Protein AF-A0A0L0MYX3-F1 (afdb_monomer)

Radius of gyration: 29.04 Å; Cα contacts (8 Å, |Δi|>4): 317; chains: 1; bounding box: 69×51×73 Å

Organism: Tolypocladium ophioglossoides (strain CBS 100239) (NCBI:txid1163406)

Foldseek 3Di:
DDDDDDDDPDPADDLADDWAADPDQDPLLVVLQVDAAPSLVVSLVVSCVSCPVVCDDQLVVLSDPPPGHRGGGSNSSSVSNVVSRVPDTPRDDDPLVVVCHPDDFPRNCVSVVPQFKFAQPAADPLLVVLQVDAALVSLVSLVVSCQLQAPVCDDQNVVLSPSVPTHNGHHSNVSRVSNCVSRVPPMDRDQPPLLVVLQVDAPVVLVVSLSVSSNSCRSLCDDQLVCLSPPDPGGSNSSSSSSSCVGGVPPPPPPPPPPPPDD

Mean predicted aligned error: 15.87 Å

Structure (mmCIF, N/CA/C/O backbone):
data_AF-A0A0L0MYX3-F1
#
_entry.id   AF-A0A0L0MYX3-F1
#
loop_
_atom_site.group_PDB
_atom_site.id
_atom_site.type_symbol
_atom_site.label_atom_id
_atom_site.label_alt_id
_atom_site.label_comp_id
_atom_site.label_asym_id
_atom_site.label_entity_id
_atom_site.label_seq_id
_atom_site.pdbx_PDB_ins_code
_atom_site.Cartn_x
_atom_site.Cartn_y
_atom_site.Cartn_z
_atom_site.occupancy
_atom_site.B_iso_or_equiv
_atom_site.auth_seq_id
_atom_site.auth_comp_id
_atom_site.auth_asym_id
_atom_site.auth_atom_id
_atom_site.pdbx_PDB_model_num
ATOM 1 N N . MET A 1 1 ? -16.650 22.176 21.224 1.00 38.22 1 MET A N 1
ATOM 2 C CA . MET A 1 1 ? -15.719 22.064 20.082 1.00 38.22 1 MET A CA 1
ATOM 3 C C . MET A 1 1 ? -15.198 23.455 19.781 1.00 38.22 1 MET A C 1
ATOM 5 O O . MET A 1 1 ? -15.989 24.290 19.376 1.00 38.22 1 MET A O 1
ATOM 9 N N . HIS A 1 2 ? -13.925 23.734 20.046 1.00 29.69 2 HIS A N 1
ATOM 10 C CA . HIS A 1 2 ? -13.300 24.988 19.625 1.00 29.69 2 HIS A CA 1
ATOM 11 C C . HIS A 1 2 ? -12.177 24.631 18.656 1.00 29.69 2 HIS A C 1
ATOM 13 O O . HIS A 1 2 ? -11.164 24.073 19.061 1.00 29.69 2 HIS A O 1
ATOM 19 N N . CYS A 1 3 ? -12.392 24.901 17.369 1.00 33.34 3 CYS A N 1
ATOM 20 C CA . CYS A 1 3 ? -11.309 24.962 16.396 1.00 33.34 3 CYS A CA 1
ATOM 21 C C . CYS A 1 3 ? -10.843 26.417 16.363 1.00 33.34 3 CYS A C 1
ATOM 23 O O . CYS A 1 3 ? -11.522 27.269 15.795 1.00 33.34 3 CYS A O 1
ATOM 25 N N . GLY A 1 4 ? -9.731 26.709 17.037 1.00 33.97 4 GLY A N 1
ATOM 26 C CA . GLY A 1 4 ? -9.038 27.982 16.881 1.00 33.97 4 GLY A CA 1
ATOM 27 C C . GLY A 1 4 ? -8.324 27.993 15.534 1.00 33.97 4 GLY A C 1
ATOM 28 O O . GLY A 1 4 ? -7.482 27.139 15.268 1.00 33.97 4 GLY A O 1
ATOM 29 N N . SER A 1 5 ? -8.694 28.931 14.668 1.00 46.53 5 SER A N 1
ATOM 30 C CA . SER A 1 5 ? -8.020 29.161 13.393 1.00 46.53 5 SER A CA 1
ATOM 31 C C . SER A 1 5 ? -6.625 29.737 13.623 1.00 46.53 5 SER A C 1
ATOM 33 O O . SER A 1 5 ? -6.528 30.931 13.876 1.00 46.53 5 SER A O 1
ATOM 35 N N . THR A 1 6 ? -5.583 28.914 13.467 1.00 41.88 6 THR A N 1
ATOM 36 C CA . THR A 1 6 ? -4.266 29.299 12.911 1.00 41.88 6 THR A CA 1
ATOM 37 C C . THR A 1 6 ? -3.395 28.052 12.656 1.00 41.88 6 THR A C 1
ATOM 39 O O . THR A 1 6 ? -2.816 27.460 13.557 1.00 41.88 6 THR A O 1
ATOM 42 N N . THR A 1 7 ? -3.335 27.640 11.383 1.00 47.31 7 THR A N 1
ATOM 43 C CA . THR A 1 7 ? -2.237 26.909 10.699 1.00 47.31 7 THR A CA 1
ATOM 44 C C . THR A 1 7 ? -1.652 25.597 11.257 1.00 47.31 7 THR A C 1
ATOM 46 O O . THR A 1 7 ? -0.680 25.112 10.683 1.00 47.31 7 THR A O 1
ATOM 49 N N . SER A 1 8 ? -2.245 24.936 12.253 1.00 40.22 8 SER A N 1
ATOM 50 C CA . SER A 1 8 ? -1.839 23.574 12.648 1.00 40.22 8 SER A CA 1
ATOM 51 C C . SER A 1 8 ? -3.048 22.635 12.705 1.00 40.22 8 SER A C 1
ATOM 53 O O . SER A 1 8 ? -3.914 22.772 13.563 1.00 40.22 8 SER A O 1
ATOM 55 N N . ASN A 1 9 ? -3.137 21.685 11.766 1.00 45.53 9 ASN A N 1
ATOM 56 C CA . ASN A 1 9 ? -4.258 20.736 11.637 1.00 45.53 9 ASN A CA 1
ATOM 57 C C . ASN A 1 9 ? -4.215 19.580 12.662 1.00 45.53 9 ASN A C 1
ATOM 59 O O . ASN A 1 9 ? -4.797 18.519 12.434 1.00 45.53 9 ASN A O 1
ATOM 63 N N . THR A 1 10 ? -3.529 19.743 13.791 1.00 43.59 10 THR A N 1
ATOM 64 C CA . THR A 1 10 ? -3.479 18.737 14.855 1.00 43.59 10 THR A CA 1
ATOM 65 C C . THR A 1 10 ? -4.621 18.955 15.841 1.00 43.59 10 THR A C 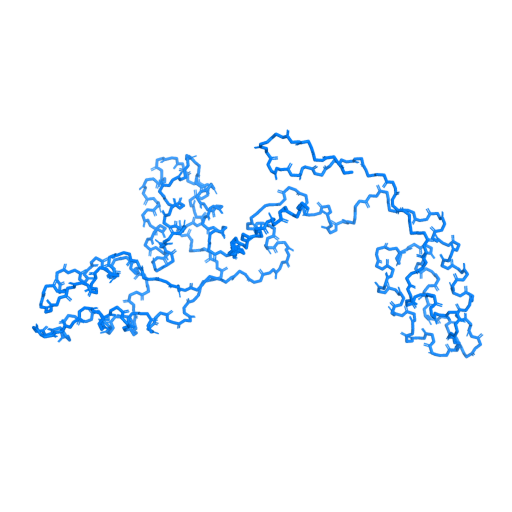1
ATOM 67 O O . THR A 1 10 ? -4.562 19.794 16.737 1.00 43.59 10 THR A O 1
ATOM 70 N N . CYS A 1 11 ? -5.681 18.158 15.698 1.00 44.25 11 CYS A N 1
ATOM 71 C CA . CYS A 1 11 ? -6.689 18.007 16.741 1.00 44.25 11 CYS A CA 1
ATOM 72 C C . CYS A 1 11 ? -6.074 17.214 17.901 1.00 44.25 11 CYS A C 1
ATOM 74 O O . CYS A 1 11 ? -6.025 15.986 17.862 1.00 44.25 11 CYS A O 1
ATOM 76 N N . VAL A 1 12 ? -5.583 17.909 18.925 1.00 46.19 12 VAL A N 1
ATOM 77 C CA . VAL A 1 12 ? -5.153 17.258 20.167 1.00 46.19 12 VAL A CA 1
ATOM 78 C C . VAL A 1 12 ? -6.404 16.974 21.008 1.00 46.19 12 VAL A C 1
ATOM 80 O O . VAL A 1 12 ? -7.144 17.914 21.318 1.00 46.19 12 VAL A O 1
ATOM 83 N N . PRO A 1 13 ? -6.687 15.710 21.373 1.00 43.41 13 PRO A N 1
ATOM 84 C CA . PRO A 1 13 ? -7.777 15.398 22.286 1.00 43.41 13 PRO A CA 1
ATOM 85 C C . PRO A 1 13 ? -7.474 16.042 23.642 1.00 43.41 13 PRO A C 1
ATOM 87 O O . PRO A 1 13 ? -6.510 15.691 24.317 1.00 43.41 13 PRO A O 1
ATOM 90 N N . THR A 1 14 ? -8.278 17.030 24.024 1.00 46.81 14 THR A N 1
ATOM 91 C CA . THR A 1 14 ? -8.211 17.646 25.350 1.00 46.81 14 THR A CA 1
ATOM 92 C C . THR A 1 14 ? -8.831 16.688 26.365 1.00 46.81 14 THR A C 1
ATOM 94 O O . THR A 1 14 ? -9.899 16.126 26.133 1.00 46.81 14 THR A O 1
ATOM 97 N N . THR A 1 15 ? -8.168 16.503 27.505 1.00 49.34 15 THR A N 1
ATOM 98 C CA . THR A 1 15 ? -8.551 15.582 28.593 1.00 49.34 15 THR A CA 1
ATOM 99 C C . THR A 1 15 ? -9.785 16.018 29.393 1.00 49.34 15 THR A C 1
ATOM 101 O O . THR A 1 15 ? -10.192 15.319 30.316 1.00 49.34 15 THR A O 1
ATOM 104 N N . SER A 1 16 ? -10.410 17.146 29.045 1.00 49.69 16 SER A N 1
ATOM 105 C CA . SER A 1 16 ? -11.649 17.612 29.667 1.00 49.69 16 SER A CA 1
ATOM 106 C C . SER A 1 16 ? -12.838 17.224 28.794 1.00 49.69 16 SER A C 1
ATOM 108 O O . SER A 1 16 ? -13.202 17.926 27.847 1.00 49.69 16 SER A O 1
ATOM 110 N N . VAL A 1 17 ? -13.419 16.062 29.090 1.00 56.28 17 VAL A N 1
ATOM 111 C CA . VAL A 1 17 ? -14.650 15.597 28.450 1.00 56.28 17 VAL A CA 1
ATOM 112 C C . VAL A 1 17 ? -15.814 16.078 29.312 1.00 56.28 17 VAL A C 1
ATOM 114 O O . VAL A 1 17 ? -15.971 15.643 30.450 1.00 56.28 17 VAL A O 1
ATOM 117 N N . THR A 1 18 ? -16.643 16.987 28.795 1.00 61.16 18 THR A N 1
ATOM 118 C CA . THR A 1 18 ? -17.947 17.255 29.417 1.00 61.16 18 THR A CA 1
ATOM 119 C C . THR A 1 18 ? -18.747 15.950 29.425 1.00 61.16 18 THR A C 1
ATOM 121 O O . THR A 1 18 ? -18.833 15.333 28.358 1.00 61.16 18 THR A O 1
ATOM 124 N N . PRO A 1 19 ? -19.333 15.528 30.561 1.00 68.81 19 PRO A N 1
ATOM 125 C CA . PRO A 1 19 ? -20.070 14.272 30.642 1.00 68.81 19 PRO A CA 1
ATOM 126 C C . PRO A 1 19 ? -21.126 14.175 29.538 1.00 68.81 19 PRO A C 1
ATOM 128 O O . PRO A 1 19 ? -21.990 15.047 29.418 1.00 68.81 19 PRO A O 1
ATOM 131 N N . VAL A 1 20 ? -21.053 13.125 28.718 1.00 72.31 20 VAL A N 1
ATOM 132 C CA . VAL A 1 20 ? -22.060 12.865 27.682 1.00 72.31 20 VAL A CA 1
ATOM 133 C C . VAL A 1 20 ? -23.068 11.883 28.251 1.00 72.31 20 VAL A C 1
ATOM 135 O O . VAL A 1 20 ? -22.760 10.712 28.474 1.00 72.31 20 VAL A O 1
ATOM 138 N N . CYS A 1 21 ? -24.273 12.384 28.498 1.00 78.75 21 CYS A N 1
ATOM 139 C CA . CYS A 1 21 ? -25.370 11.606 29.048 1.00 78.75 21 CYS A CA 1
ATOM 140 C C . CYS A 1 21 ? -26.402 11.328 27.943 1.00 78.75 21 CYS A C 1
ATOM 142 O O . CYS A 1 21 ? -26.782 12.256 27.216 1.00 78.75 21 CYS A O 1
ATOM 144 N N . PRO A 1 22 ? -26.881 10.086 27.799 1.00 73.94 22 PRO A N 1
ATOM 145 C CA . PRO A 1 22 ? -27.942 9.774 26.860 1.00 73.94 22 PRO A CA 1
ATOM 146 C C . PRO A 1 22 ? -29.236 10.423 27.360 1.00 73.94 22 PRO A C 1
ATOM 148 O O . PRO A 1 22 ? -29.660 10.199 28.491 1.00 73.94 22 PRO A O 1
ATOM 151 N N . LYS A 1 23 ? -29.852 11.272 26.528 1.00 72.00 23 LYS A N 1
ATOM 152 C CA . LYS A 1 23 ? -31.119 11.942 26.874 1.00 72.00 23 LYS A CA 1
ATOM 153 C C . LYS A 1 23 ? -32.352 11.095 26.573 1.00 72.00 23 LYS A C 1
ATOM 155 O O . LYS A 1 23 ? -33.412 11.353 27.130 1.00 72.00 23 LYS A O 1
ATOM 160 N N . THR A 1 24 ? -32.215 10.114 25.691 1.00 81.00 24 THR A N 1
ATOM 161 C CA . THR A 1 24 ? -33.292 9.232 25.244 1.00 81.00 24 THR A CA 1
ATOM 162 C C . THR A 1 24 ? -32.736 7.842 24.968 1.00 81.00 24 THR A C 1
ATOM 164 O O . THR A 1 24 ? -31.553 7.685 24.650 1.00 81.00 24 THR A O 1
ATOM 167 N N . LEU A 1 25 ? -33.593 6.825 25.073 1.00 84.88 25 LEU A N 1
ATOM 168 C CA . LEU A 1 25 ? -33.240 5.489 24.610 1.00 84.88 25 LEU A CA 1
ATOM 169 C C . LEU A 1 25 ? -33.169 5.446 23.075 1.00 84.88 25 LEU A C 1
ATOM 171 O O . LEU A 1 25 ? -33.997 6.070 22.406 1.00 84.88 25 LEU A O 1
ATOM 175 N N . PRO A 1 26 ? -32.232 4.669 22.504 1.00 88.25 26 PRO A N 1
ATOM 176 C CA . PRO A 1 26 ? -32.267 4.314 21.090 1.00 88.25 26 PRO A CA 1
ATOM 177 C C . PRO A 1 26 ? -33.578 3.610 20.717 1.00 88.25 26 PRO A C 1
ATOM 179 O O . PRO A 1 26 ? -34.144 2.885 21.535 1.00 88.25 26 PRO A O 1
ATOM 182 N N . ALA A 1 27 ? -34.012 3.742 19.460 1.00 89.75 27 ALA A N 1
ATOM 183 C CA . ALA A 1 27 ? -35.272 3.168 18.973 1.00 89.75 27 ALA A CA 1
ATOM 184 C C . ALA A 1 27 ? -35.395 1.651 19.220 1.00 89.75 27 ALA A C 1
ATOM 186 O O . ALA A 1 27 ? -36.455 1.167 19.599 1.00 89.75 27 ALA A O 1
ATOM 187 N N . ALA A 1 28 ? -34.291 0.907 19.079 1.00 88.44 28 ALA A N 1
ATOM 188 C CA . ALA A 1 28 ? -34.249 -0.531 19.357 1.00 88.44 28 ALA A CA 1
ATOM 189 C C . ALA A 1 28 ? -34.517 -0.870 20.837 1.00 88.44 28 ALA A C 1
ATOM 191 O O . ALA A 1 28 ? -35.006 -1.951 21.157 1.00 88.44 28 ALA A O 1
ATOM 192 N N . CYS A 1 29 ? -34.205 0.054 21.746 1.00 90.06 29 CYS A N 1
ATOM 193 C CA . CYS A 1 29 ? -34.476 -0.106 23.165 1.00 90.06 29 CYS A CA 1
ATOM 194 C C . CYS A 1 29 ? -35.868 0.377 23.552 1.00 90.06 29 CYS A C 1
ATOM 196 O O . CYS A 1 29 ? -36.510 -0.269 24.369 1.00 90.06 29 CYS A O 1
ATOM 198 N N . SER A 1 30 ? -36.376 1.463 22.963 1.00 90.88 30 SER A N 1
ATOM 199 C CA . SER A 1 30 ? -37.765 1.869 23.206 1.00 90.88 30 SER A CA 1
ATOM 200 C C . SER A 1 30 ? -38.765 0.853 22.640 1.00 90.88 30 SER A C 1
ATOM 202 O O . SER A 1 30 ? -39.807 0.629 23.244 1.00 90.88 30 SER A O 1
ATOM 204 N N . SER A 1 31 ? -38.426 0.135 21.561 1.00 90.44 31 SER A N 1
ATOM 205 C CA . SER A 1 31 ? -39.265 -0.949 21.022 1.00 90.44 31 SER A CA 1
ATOM 206 C C . SER A 1 31 ? -39.381 -2.186 21.923 1.00 90.44 31 SER A C 1
ATOM 208 O O . SER A 1 31 ? -40.217 -3.054 21.668 1.00 90.44 31 SER A O 1
ATOM 210 N N . LEU A 1 32 ? -38.569 -2.293 22.983 1.00 90.50 32 LEU A N 1
ATOM 211 C CA . LEU A 1 32 ? -38.758 -3.340 23.992 1.00 90.50 32 LEU A CA 1
ATOM 212 C C . LEU A 1 32 ? -40.075 -3.150 24.742 1.00 90.50 32 LEU A C 1
ATOM 214 O O . LEU A 1 32 ? -40.662 -4.140 25.152 1.00 90.50 32 LEU A O 1
ATOM 218 N N . GLU A 1 33 ? -40.571 -1.920 24.885 1.00 91.56 33 GLU A N 1
ATOM 219 C CA . GLU A 1 33 ? -41.781 -1.620 25.660 1.00 91.56 33 GLU A CA 1
ATOM 220 C C . GLU A 1 33 ? -43.006 -2.416 25.185 1.00 91.56 33 GLU A C 1
ATOM 222 O O . GLU A 1 33 ? -43.828 -2.846 25.991 1.00 91.56 33 GLU A O 1
ATOM 227 N N . THR A 1 34 ? -43.085 -2.691 23.881 1.00 91.19 34 THR A N 1
ATOM 228 C CA . THR A 1 34 ? -44.169 -3.462 23.256 1.00 91.19 34 THR A CA 1
ATOM 229 C C . THR A 1 34 ? -43.842 -4.950 23.083 1.00 91.19 34 THR A C 1
ATOM 231 O O . THR A 1 34 ? -44.684 -5.723 22.621 1.00 91.19 34 THR A O 1
ATOM 234 N N . SER A 1 35 ? -42.639 -5.384 23.466 1.00 90.81 35 SER A N 1
ATOM 235 C CA . SER A 1 35 ? -42.194 -6.778 23.392 1.00 90.81 35 SER A CA 1
ATOM 236 C C . SER A 1 35 ? -42.454 -7.510 24.710 1.00 90.81 35 SER A C 1
ATOM 238 O O . SER A 1 35 ? -42.219 -6.978 25.791 1.00 90.81 35 SER A O 1
ATOM 240 N N . ASN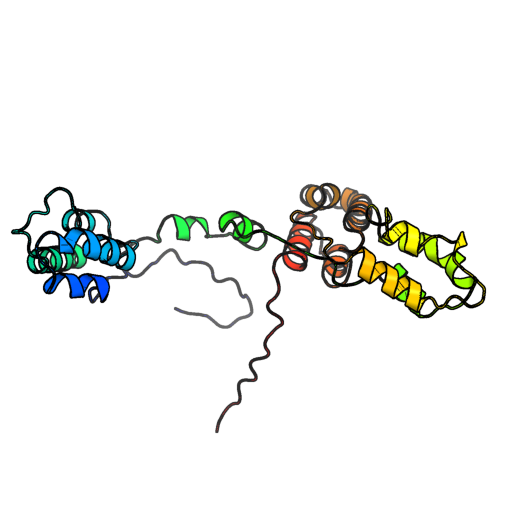 A 1 36 ? -42.907 -8.764 24.639 1.00 90.44 36 ASN A N 1
ATOM 241 C CA . ASN A 1 36 ? -43.182 -9.586 25.818 1.00 90.44 36 ASN A CA 1
ATOM 242 C C . ASN A 1 36 ? -42.730 -11.035 25.606 1.00 90.44 36 ASN A C 1
ATOM 244 O O . ASN A 1 36 ? -42.554 -11.499 24.475 1.00 90.44 36 ASN A O 1
ATOM 248 N N . GLY A 1 37 ? -42.570 -11.753 26.714 1.00 89.12 37 GLY A N 1
ATOM 249 C CA . GLY A 1 37 ? -42.237 -13.167 26.728 1.00 89.12 37 GLY A CA 1
ATOM 250 C C . GLY A 1 37 ? -40.916 -13.466 26.022 1.00 89.12 37 GLY A C 1
ATOM 251 O O . GLY A 1 37 ? -39.945 -12.718 26.118 1.00 89.12 37 GLY A O 1
ATOM 252 N N . LEU A 1 38 ? -40.888 -14.561 25.264 1.00 89.19 38 LEU A N 1
ATOM 253 C CA . LEU A 1 38 ? -39.679 -15.018 24.575 1.00 89.19 38 LEU A CA 1
ATOM 254 C C . LEU A 1 38 ? -39.240 -14.108 23.418 1.00 89.19 38 LEU A C 1
ATOM 256 O O . LEU A 1 38 ? -38.083 -14.182 23.018 1.00 89.19 38 LEU A O 1
ATOM 260 N N . ASN A 1 39 ? -40.102 -13.210 22.919 1.00 88.44 39 ASN A N 1
ATOM 261 C CA . ASN A 1 39 ? -39.707 -12.239 21.890 1.00 88.44 39 ASN A CA 1
ATOM 262 C C . ASN A 1 39 ? -38.571 -11.320 22.383 1.00 88.44 39 ASN A C 1
ATOM 264 O O . ASN A 1 39 ? -37.735 -10.872 21.603 1.00 88.44 39 ASN A O 1
ATOM 268 N N . LEU A 1 40 ? -38.483 -11.116 23.703 1.00 88.25 40 LEU A N 1
ATOM 269 C CA . LEU A 1 40 ? -37.415 -10.349 24.338 1.00 88.25 40 LEU A CA 1
ATOM 270 C C . LEU A 1 40 ? -36.022 -10.950 24.104 1.00 88.25 40 LEU A C 1
ATOM 272 O O . LEU A 1 40 ? -35.056 -10.196 24.052 1.00 88.25 40 LEU A O 1
ATOM 276 N N . LEU A 1 41 ? -35.888 -12.267 23.887 1.00 88.25 41 LEU A N 1
ATOM 277 C CA . LEU A 1 41 ? -34.588 -12.880 23.567 1.00 88.25 41 LEU A CA 1
ATOM 278 C C . LEU A 1 41 ? -34.019 -12.379 22.231 1.00 88.25 41 LEU A C 1
ATOM 280 O O . LEU A 1 41 ? -32.807 -12.429 22.038 1.00 88.25 41 LEU A O 1
ATOM 284 N N . VAL A 1 42 ? -34.871 -11.887 21.327 1.00 87.75 42 VAL A N 1
ATOM 285 C CA . VAL A 1 42 ? -34.470 -11.361 20.015 1.00 87.75 42 VAL A CA 1
ATOM 286 C C . VAL A 1 42 ? -34.287 -9.844 20.063 1.00 87.75 42 VAL A C 1
ATOM 288 O O . VAL A 1 42 ? -33.318 -9.321 19.511 1.00 87.75 42 VAL A O 1
ATOM 291 N N . THR A 1 43 ? -35.173 -9.120 20.752 1.00 87.25 43 THR A N 1
ATOM 292 C CA . THR A 1 43 ? -35.113 -7.651 20.828 1.00 87.25 43 THR A CA 1
ATOM 293 C C . THR A 1 43 ? -34.088 -7.117 21.831 1.00 87.25 43 THR A C 1
ATOM 295 O O . THR A 1 43 ? -33.519 -6.051 21.585 1.00 87.25 43 THR A O 1
ATOM 298 N N . ILE A 1 44 ? -33.779 -7.838 22.918 1.00 90.00 44 ILE A N 1
ATOM 299 C CA . ILE A 1 44 ? -32.753 -7.418 23.892 1.00 90.00 44 ILE A CA 1
ATOM 300 C C . ILE A 1 44 ? -31.371 -7.273 23.229 1.00 90.00 44 ILE A C 1
ATOM 302 O O . ILE A 1 44 ? -30.779 -6.205 23.377 1.00 90.00 44 ILE A O 1
ATOM 306 N N . PRO A 1 45 ? -30.858 -8.246 22.443 1.00 91.19 45 PRO A N 1
ATOM 307 C CA . PRO A 1 45 ? -29.588 -8.088 21.731 1.00 91.19 45 PRO A CA 1
ATOM 308 C C . PRO A 1 45 ? -29.524 -6.847 20.831 1.00 91.19 45 PRO A C 1
ATOM 310 O O . PRO A 1 45 ? -28.498 -6.168 20.800 1.00 91.19 45 PRO A O 1
ATOM 313 N N . LEU A 1 46 ? -30.618 -6.510 20.138 1.00 88.75 46 LEU A N 1
ATOM 314 C CA . LEU A 1 46 ? -30.688 -5.317 19.285 1.00 88.75 46 LEU A CA 1
ATOM 315 C C . LEU A 1 46 ? -30.572 -4.026 20.106 1.00 88.75 46 LEU A C 1
ATOM 317 O O . LEU A 1 46 ? -29.868 -3.097 19.707 1.00 88.75 46 LEU A O 1
ATOM 321 N N . CYS A 1 47 ? -31.211 -3.980 21.276 1.00 90.25 47 CYS A N 1
ATOM 322 C CA . CYS A 1 47 ? -31.058 -2.873 22.213 1.00 90.25 47 CYS A CA 1
ATOM 323 C C . CYS A 1 47 ? -29.637 -2.793 22.795 1.00 90.25 47 CYS A C 1
ATOM 325 O O . CYS A 1 47 ? -29.060 -1.706 22.836 1.00 90.25 47 CYS A O 1
ATOM 327 N N . THR A 1 48 ? -29.035 -3.923 23.179 1.00 90.00 48 THR A N 1
ATOM 328 C CA . THR A 1 48 ? -27.650 -3.983 23.677 1.00 90.00 48 THR A CA 1
ATOM 329 C C . THR A 1 48 ? -26.670 -3.399 22.660 1.00 90.00 48 THR A C 1
ATOM 331 O O . THR A 1 48 ? -25.827 -2.575 23.015 1.00 90.00 48 THR A O 1
ATOM 334 N N . VAL A 1 49 ? -26.817 -3.760 21.381 1.00 87.81 49 VAL A N 1
ATOM 335 C CA . VAL A 1 49 ? -26.004 -3.198 20.291 1.00 87.81 49 VAL A CA 1
ATOM 336 C C . VAL A 1 49 ? -26.244 -1.695 20.137 1.00 87.81 49 VAL A C 1
ATOM 338 O O . VAL A 1 49 ? -25.284 -0.936 20.015 1.00 87.81 49 VAL A O 1
ATOM 341 N N . ALA A 1 50 ? -27.501 -1.244 20.184 1.00 86.56 50 ALA A N 1
ATOM 342 C CA . ALA A 1 50 ? -27.844 0.169 20.031 1.00 86.56 50 ALA A CA 1
ATOM 343 C C . ALA A 1 50 ? -27.362 1.051 21.199 1.00 86.56 50 ALA A C 1
ATOM 345 O O . ALA A 1 50 ? -27.053 2.225 20.995 1.00 86.56 50 ALA A O 1
ATOM 346 N N . LEU A 1 51 ? -27.282 0.500 22.413 1.00 85.31 51 LEU A N 1
ATOM 347 C CA . LEU A 1 51 ? -26.711 1.174 23.584 1.00 85.31 51 LEU A CA 1
ATOM 348 C C . LEU A 1 51 ? -25.183 1.259 23.526 1.00 85.31 51 LEU A C 1
ATOM 350 O O . LEU A 1 51 ? -24.602 2.173 24.116 1.00 85.31 51 LEU A O 1
ATOM 354 N N . GLY A 1 52 ? -24.528 0.326 22.832 1.00 85.00 52 GLY A N 1
ATOM 355 C CA . GLY A 1 52 ? -23.079 0.301 22.670 1.00 85.00 52 GLY A CA 1
ATOM 356 C C . GLY A 1 52 ? -22.356 0.388 24.014 1.00 85.00 52 GLY A C 1
ATOM 357 O O . GLY A 1 52 ? -22.502 -0.470 24.880 1.00 85.00 52 GLY A O 1
ATOM 358 N N . THR A 1 53 ? -21.596 1.462 24.220 1.00 80.38 53 THR A N 1
ATOM 359 C CA . THR A 1 53 ? -20.804 1.680 25.442 1.00 80.38 53 THR A CA 1
ATOM 360 C C . THR A 1 53 ? -21.642 1.933 26.692 1.00 80.38 53 THR A C 1
ATOM 362 O O . THR A 1 53 ? -21.111 1.839 27.794 1.00 80.38 53 THR A O 1
ATOM 365 N N . PHE A 1 54 ? -22.932 2.245 26.548 1.00 82.94 54 PHE A N 1
ATOM 366 C CA . PHE A 1 54 ? -23.840 2.400 27.683 1.00 82.94 54 PHE A CA 1
ATOM 367 C C . PHE A 1 54 ? -24.394 1.065 28.194 1.00 82.94 54 PHE A C 1
ATOM 369 O O . PHE A 1 54 ? -24.943 1.041 29.292 1.00 82.94 54 PHE A O 1
ATOM 376 N N . ALA A 1 55 ? -24.233 -0.043 27.456 1.00 86.06 55 ALA A N 1
ATOM 377 C CA . ALA A 1 55 ? -24.713 -1.379 27.829 1.00 86.06 55 ALA A CA 1
ATOM 378 C C . ALA A 1 55 ? -23.780 -2.105 28.821 1.00 86.06 55 ALA A C 1
ATOM 380 O O . ALA A 1 55 ? -23.460 -3.279 28.652 1.00 86.06 55 ALA A O 1
ATOM 381 N N . VAL A 1 56 ? -23.315 -1.402 29.853 1.00 82.94 56 VAL A N 1
ATOM 382 C CA . VAL A 1 56 ? -22.421 -1.926 30.901 1.00 82.94 56 VAL A CA 1
ATOM 383 C C . VAL A 1 56 ? -22.977 -1.602 32.290 1.00 82.94 56 VAL A C 1
ATOM 385 O O . VAL A 1 56 ? -23.935 -0.839 32.418 1.00 82.94 56 VAL A O 1
ATOM 388 N N . GLY A 1 57 ? -22.400 -2.192 33.341 1.00 84.94 57 GLY A N 1
ATOM 389 C CA . GLY A 1 57 ? -22.790 -1.912 34.727 1.00 84.94 57 GLY A CA 1
ATOM 390 C C . GLY A 1 57 ? -24.274 -2.182 34.989 1.00 84.94 57 GLY A C 1
ATOM 391 O O . GLY A 1 57 ? -24.796 -3.234 34.620 1.00 84.94 57 GLY A O 1
ATOM 392 N N . ASP A 1 58 ? -24.965 -1.225 35.609 1.00 84.44 58 ASP A N 1
ATOM 393 C CA . ASP A 1 58 ? -26.393 -1.355 35.923 1.00 84.44 58 ASP A CA 1
ATOM 394 C C . ASP A 1 58 ? -27.284 -1.411 34.675 1.00 84.44 58 ASP A C 1
ATOM 396 O O . ASP A 1 58 ? -28.301 -2.102 34.686 1.00 84.44 58 ASP A O 1
ATOM 400 N N . THR A 1 59 ? -26.872 -0.799 33.560 1.00 86.56 59 THR A N 1
ATOM 401 C CA . THR A 1 59 ? -27.592 -0.921 32.283 1.00 86.56 59 THR A CA 1
ATOM 402 C C . THR A 1 59 ? -27.517 -2.351 31.740 1.00 86.56 59 THR A C 1
ATOM 404 O O . THR A 1 59 ? -28.503 -2.865 31.218 1.00 86.56 59 THR A O 1
ATOM 407 N N . ALA A 1 60 ? -26.372 -3.029 31.894 1.00 88.31 60 ALA A N 1
ATOM 408 C CA . ALA A 1 60 ? -26.221 -4.426 31.477 1.00 88.31 60 ALA A CA 1
ATOM 409 C C . ALA A 1 60 ? -27.095 -5.373 32.307 1.00 88.31 60 ALA A C 1
ATOM 411 O O . ALA A 1 60 ? -27.644 -6.328 31.762 1.00 88.31 60 ALA A O 1
ATOM 412 N N . LYS A 1 61 ? -27.284 -5.085 33.604 1.00 89.56 61 LYS A N 1
ATOM 413 C CA . LYS A 1 61 ? -28.183 -5.867 34.470 1.00 89.56 61 LYS A CA 1
ATOM 414 C C . LYS A 1 61 ? -29.630 -5.841 33.971 1.00 89.56 61 LYS A C 1
ATOM 416 O O . LYS A 1 61 ? -30.318 -6.852 34.074 1.00 89.56 61 LYS A O 1
ATOM 421 N N . CYS A 1 62 ? -30.069 -4.729 33.375 1.00 89.69 62 CYS A N 1
ATOM 422 C CA . CYS A 1 62 ? -31.394 -4.620 32.759 1.00 89.69 62 CYS A CA 1
ATOM 423 C C . CYS A 1 62 ? -31.564 -5.494 31.503 1.00 89.69 62 CYS A C 1
ATOM 425 O O . CYS A 1 62 ? -32.691 -5.785 31.117 1.00 89.69 62 CYS A O 1
ATOM 427 N N . LEU A 1 63 ? -30.465 -5.901 30.859 1.00 90.94 63 LEU A N 1
ATOM 428 C CA . LEU A 1 63 ? -30.448 -6.619 29.577 1.00 90.94 63 LEU A CA 1
ATOM 429 C C . LEU A 1 63 ? -30.119 -8.113 29.739 1.00 90.94 63 LEU A C 1
ATOM 431 O O . LEU A 1 63 ? -29.839 -8.800 28.758 1.00 90.94 63 LEU A O 1
ATOM 435 N N . ILE A 1 64 ? -30.129 -8.633 30.968 1.00 89.56 64 ILE A N 1
ATOM 436 C CA . ILE A 1 64 ? -29.855 -10.046 31.234 1.00 89.56 64 ILE A CA 1
ATOM 437 C C . ILE A 1 64 ? -31.002 -10.907 30.692 1.00 89.56 64 ILE A C 1
ATOM 439 O O . ILE A 1 64 ? -32.152 -10.784 31.109 1.00 89.56 64 ILE A O 1
ATOM 443 N N . THR A 1 65 ? -30.676 -11.826 29.783 1.00 86.44 65 THR A N 1
ATOM 444 C CA . THR A 1 65 ? -31.655 -12.708 29.130 1.00 86.44 65 THR A CA 1
ATOM 445 C C . THR A 1 65 ? -31.915 -14.010 29.889 1.00 86.44 65 THR A C 1
ATOM 447 O O . THR A 1 65 ? -32.935 -14.654 29.659 1.00 86.44 65 THR A O 1
ATOM 450 N N . SER A 1 66 ? -31.042 -14.399 30.823 1.00 83.19 66 SER A N 1
ATOM 451 C CA . SER A 1 66 ? -31.127 -15.677 31.549 1.00 83.19 66 SER A CA 1
ATOM 452 C C . SER A 1 66 ? -32.314 -15.785 32.516 1.00 83.19 66 SER A C 1
ATOM 454 O O . SER A 1 66 ? -32.658 -16.889 32.923 1.00 83.19 66 SER A O 1
ATOM 456 N N . GLY A 1 67 ? -32.965 -14.668 32.856 1.00 80.69 67 GLY A N 1
ATOM 457 C CA . GLY A 1 67 ? -34.194 -14.631 33.661 1.00 80.69 67 GLY A CA 1
ATOM 458 C C . GLY A 1 67 ? -35.479 -14.434 32.850 1.00 80.69 67 GLY A C 1
ATOM 459 O O . GLY A 1 67 ? -36.545 -14.243 33.439 1.00 80.69 67 GLY A O 1
ATOM 460 N N . ILE A 1 68 ? -35.403 -14.421 31.515 1.00 87.06 68 ILE A N 1
ATOM 461 C CA . ILE A 1 68 ? -36.571 -14.159 30.673 1.00 87.06 68 ILE A CA 1
ATOM 462 C C . ILE A 1 68 ? -37.456 -15.403 30.589 1.00 87.06 68 ILE A C 1
ATOM 464 O O . ILE A 1 68 ? -37.017 -16.493 30.231 1.00 87.06 68 ILE A O 1
ATOM 468 N N . THR A 1 69 ? -38.738 -15.215 30.885 1.00 85.81 69 THR A N 1
ATOM 469 C CA . THR A 1 69 ? -39.785 -16.237 30.802 1.00 85.81 69 THR A CA 1
ATOM 470 C C . THR A 1 69 ? -40.939 -15.723 29.943 1.00 85.81 69 THR A C 1
ATOM 472 O O . THR A 1 69 ? -40.970 -14.559 29.550 1.00 85.81 69 THR A O 1
ATOM 475 N N . PHE A 1 70 ? -41.952 -16.554 29.690 1.00 84.31 70 PHE A N 1
ATOM 476 C CA . PHE A 1 70 ? -43.172 -16.137 28.986 1.00 84.31 70 PHE A CA 1
ATOM 477 C C . PHE A 1 70 ? -43.956 -15.017 29.699 1.00 84.31 70 PHE A C 1
ATOM 479 O O . PHE A 1 70 ? -44.807 -14.389 29.077 1.00 84.31 70 PHE A O 1
ATOM 486 N N . ARG A 1 71 ? -43.671 -14.752 30.984 1.00 85.31 71 ARG A N 1
ATOM 487 C CA . ARG A 1 71 ? -44.289 -13.669 31.770 1.00 85.31 71 ARG A CA 1
ATOM 488 C C . ARG A 1 71 ? -43.480 -12.374 31.771 1.00 85.31 71 ARG A C 1
ATOM 490 O O . ARG A 1 71 ? -43.932 -11.381 32.332 1.00 85.31 71 ARG A O 1
ATOM 497 N N . SER A 1 72 ? -42.281 -12.379 31.197 1.00 87.25 72 SER A N 1
ATOM 498 C CA . SER A 1 72 ? -41.429 -11.195 31.164 1.00 87.25 72 SER A CA 1
ATOM 499 C C . SER A 1 72 ? -42.047 -10.112 30.281 1.00 87.25 72 SER A C 1
ATOM 501 O O . SER A 1 72 ? -42.522 -10.396 29.182 1.00 87.25 72 SER A O 1
ATOM 503 N N . SER A 1 73 ? -42.009 -8.866 30.753 1.00 91.00 73 SER A N 1
ATOM 504 C CA . SER A 1 73 ? -42.465 -7.701 29.998 1.00 91.00 73 SER A CA 1
ATOM 505 C C . SER A 1 73 ? -41.293 -6.790 29.673 1.00 91.00 73 SER A C 1
ATOM 507 O O . SER A 1 73 ? -40.483 -6.463 30.545 1.00 91.00 73 SER A O 1
ATOM 509 N N . GLY A 1 74 ? -41.207 -6.358 28.419 1.00 87.50 74 GLY A N 1
ATOM 510 C CA . GLY A 1 74 ? -40.174 -5.424 28.004 1.00 87.50 74 GLY A CA 1
ATOM 511 C C . GLY A 1 74 ? -40.387 -4.009 28.538 1.00 87.50 74 GLY A C 1
ATOM 512 O O . GLY A 1 74 ? -39.408 -3.283 28.687 1.00 87.50 74 GLY A O 1
ATOM 513 N N . ALA A 1 75 ? -41.602 -3.644 28.965 1.00 90.12 75 ALA A N 1
ATOM 514 C CA . ALA A 1 75 ? -41.845 -2.389 29.681 1.00 90.12 75 ALA A CA 1
ATOM 515 C C . ALA A 1 75 ? -40.999 -2.294 30.965 1.00 90.12 75 ALA A C 1
ATOM 517 O O . ALA A 1 75 ? -40.365 -1.271 31.221 1.00 90.12 75 ALA A O 1
ATOM 518 N N . SER A 1 76 ? -40.887 -3.390 31.725 1.00 88.88 76 SER A N 1
ATOM 519 C CA . SER A 1 76 ? -40.048 -3.454 32.931 1.00 88.88 76 SER A CA 1
ATOM 520 C C . SER A 1 76 ? -38.558 -3.276 32.616 1.00 88.88 76 SER A C 1
ATOM 522 O O . SER A 1 76 ? -37.830 -2.640 33.380 1.00 88.88 76 SER A O 1
ATOM 524 N N . ILE A 1 77 ? -38.107 -3.785 31.464 1.00 90.56 77 ILE A N 1
ATOM 525 C CA . ILE A 1 77 ? -36.733 -3.613 30.975 1.00 90.56 77 ILE A CA 1
ATOM 526 C C . ILE A 1 77 ? -36.492 -2.151 30.588 1.00 90.56 77 ILE A C 1
ATOM 528 O O . ILE A 1 77 ? -35.491 -1.572 31.003 1.00 90.56 77 ILE A O 1
ATOM 532 N N . VAL A 1 78 ? -37.423 -1.518 29.868 1.00 90.94 78 VAL A N 1
ATOM 533 C CA . VAL A 1 78 ? -37.332 -0.095 29.499 1.00 90.94 78 VAL A CA 1
ATOM 534 C C . VAL A 1 78 ? -37.332 0.806 30.736 1.00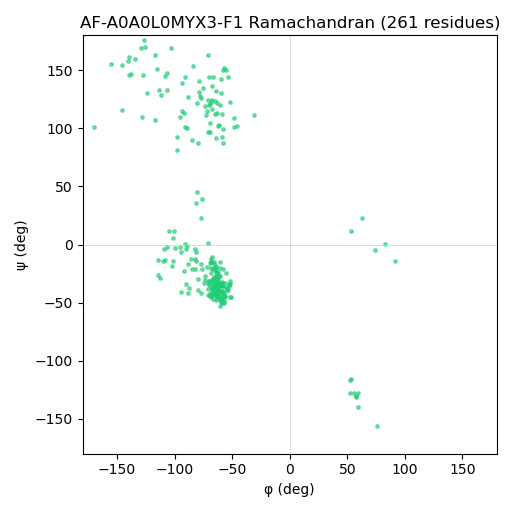 90.94 78 VAL A C 1
ATOM 536 O O . VAL A 1 78 ? -36.553 1.759 30.794 1.00 90.94 78 VAL A O 1
ATOM 539 N N . THR A 1 79 ? -38.132 0.504 31.763 1.00 90.94 79 THR A N 1
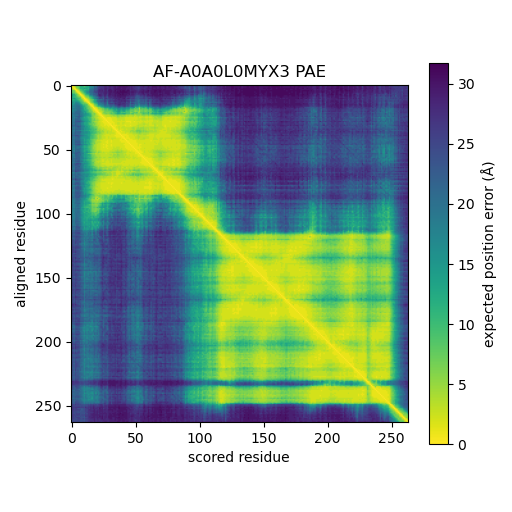ATOM 540 C CA . THR A 1 79 ? -38.078 1.224 33.047 1.00 90.94 79 THR A CA 1
ATOM 541 C C . THR A 1 79 ? -36.721 1.052 33.736 1.00 90.94 79 THR A C 1
ATOM 543 O O . THR A 1 79 ? -36.140 2.039 34.191 1.00 90.94 79 THR A O 1
ATOM 546 N N . CYS A 1 80 ? -36.181 -0.171 33.771 1.00 90.50 80 CYS A N 1
ATOM 547 C CA . CYS A 1 80 ? -34.849 -0.438 34.317 1.00 90.50 80 CYS A CA 1
ATOM 548 C C . CYS A 1 80 ? -33.770 0.369 33.579 1.00 90.50 80 CYS A C 1
ATOM 550 O O . CYS A 1 80 ? -32.977 1.060 34.217 1.00 90.50 80 CYS A O 1
ATOM 552 N N . LEU A 1 81 ? -33.790 0.357 32.241 1.00 89.25 81 LEU A N 1
ATOM 553 C CA . LEU A 1 81 ? -32.846 1.096 31.402 1.00 89.25 81 LEU A CA 1
ATOM 554 C C . LEU A 1 81 ? -32.939 2.607 31.630 1.00 89.25 81 LEU A C 1
ATOM 556 O O . LEU A 1 81 ? -31.914 3.255 31.815 1.00 89.25 81 LEU A O 1
ATOM 560 N N . ASN A 1 82 ? -34.149 3.171 31.677 1.00 88.19 82 ASN A N 1
ATOM 561 C CA . ASN A 1 82 ? -34.340 4.590 31.989 1.00 88.19 82 ASN A CA 1
ATOM 562 C C . ASN A 1 82 ? -33.733 4.959 33.350 1.00 88.19 82 ASN A C 1
ATOM 564 O O . ASN A 1 82 ? -33.081 5.993 33.469 1.00 88.19 82 ASN A O 1
ATOM 568 N N . ASN A 1 83 ? -33.898 4.111 34.367 1.00 87.94 83 ASN A N 1
ATOM 569 C CA . ASN A 1 83 ? -33.332 4.361 35.692 1.00 87.94 83 ASN A CA 1
ATOM 570 C C . ASN A 1 83 ? -31.804 4.218 35.711 1.00 87.94 83 ASN A C 1
ATOM 572 O O . ASN A 1 83 ? -31.126 5.085 36.260 1.00 87.94 83 ASN A O 1
ATOM 576 N N . ALA A 1 84 ? -31.256 3.183 35.070 1.00 85.50 84 ALA A N 1
ATOM 577 C CA . ALA A 1 84 ? -29.812 2.959 34.988 1.00 85.50 84 ALA A CA 1
ATOM 578 C C . ALA A 1 84 ? -29.088 4.071 34.204 1.00 85.50 84 ALA A C 1
ATOM 580 O O . ALA A 1 84 ? -27.988 4.486 34.568 1.00 85.50 84 ALA A O 1
ATOM 581 N N . LEU A 1 85 ? -29.714 4.606 33.152 1.00 84.38 85 LEU A N 1
ATOM 582 C CA . LEU A 1 85 ? -29.123 5.647 32.305 1.00 84.38 85 LEU A CA 1
ATOM 583 C C . LEU A 1 85 ? -29.136 7.045 32.942 1.00 84.38 85 LEU A C 1
ATOM 585 O O . LEU A 1 85 ? -28.309 7.876 32.571 1.00 84.38 85 LEU A O 1
ATOM 589 N N . ARG A 1 86 ? -30.002 7.312 33.933 1.00 78.56 86 ARG A N 1
ATOM 590 C CA . ARG A 1 86 ? -30.041 8.612 34.640 1.00 78.56 86 ARG A CA 1
ATOM 591 C C . ARG A 1 86 ? -28.752 8.937 35.403 1.00 78.56 86 ARG A C 1
ATOM 593 O O . ARG A 1 86 ? -28.493 10.114 35.634 1.00 78.56 86 ARG A O 1
ATOM 600 N N . GLY A 1 87 ? -27.968 7.926 35.784 1.00 68.69 87 GLY A N 1
ATOM 601 C CA . GLY A 1 87 ? -26.675 8.086 36.466 1.00 68.69 87 GLY A CA 1
ATOM 602 C C . GLY A 1 87 ? -25.448 7.748 35.611 1.00 68.69 87 GLY A C 1
ATOM 603 O O . GLY A 1 87 ? -24.333 8.103 35.983 1.00 68.69 87 GLY A O 1
ATOM 604 N N . ASN A 1 88 ? -25.632 7.094 34.459 1.00 70.44 88 ASN A N 1
ATOM 605 C CA . ASN A 1 88 ? -24.539 6.591 33.627 1.00 70.44 88 ASN A CA 1
ATOM 606 C C . ASN A 1 88 ? -24.215 7.552 32.480 1.00 70.44 88 ASN A C 1
ATOM 608 O O . ASN A 1 88 ? -24.621 7.355 31.333 1.00 70.44 88 ASN A O 1
ATOM 612 N N . CYS A 1 89 ? -23.444 8.592 32.791 1.00 74.19 89 CYS A N 1
ATOM 613 C CA . CYS A 1 89 ? -22.825 9.443 31.779 1.00 74.19 89 CYS A CA 1
ATOM 614 C C . CYS A 1 89 ? -21.435 8.913 31.420 1.00 74.19 89 CYS A C 1
ATOM 616 O O . CYS A 1 89 ? -20.686 8.456 32.285 1.00 74.19 89 CYS A O 1
ATOM 618 N N . ILE A 1 90 ? -21.053 9.028 30.150 1.00 71.44 90 ILE A N 1
ATOM 619 C CA . ILE A 1 90 ? -19.672 8.771 29.745 1.00 71.44 90 ILE A CA 1
ATOM 620 C C . ILE A 1 90 ? -18.828 9.946 30.240 1.00 71.44 90 ILE A C 1
ATOM 622 O O . ILE A 1 90 ? -18.968 11.070 29.755 1.00 71.44 90 ILE A O 1
ATOM 626 N N . THR A 1 91 ? -17.971 9.674 31.220 1.00 69.75 91 THR A N 1
ATOM 627 C CA . THR A 1 91 ? -17.016 10.632 31.801 1.00 69.75 91 THR A CA 1
ATOM 628 C C . THR A 1 91 ? -15.595 10.438 31.276 1.00 69.75 91 THR A C 1
ATOM 630 O O . THR A 1 91 ? -14.758 11.323 31.424 1.00 69.75 91 THR A O 1
ATOM 633 N N . ALA A 1 92 ? -15.325 9.306 30.622 1.00 65.69 92 ALA A N 1
ATOM 634 C CA . ALA A 1 92 ? -14.049 8.984 30.000 1.00 65.69 92 ALA A CA 1
ATOM 635 C C . ALA A 1 92 ? -14.274 8.327 28.636 1.00 65.69 92 ALA A C 1
ATOM 637 O O . ALA A 1 92 ? -15.242 7.593 28.439 1.00 65.69 92 ALA A O 1
ATOM 638 N N . LEU A 1 93 ? -13.373 8.578 27.685 1.00 63.94 93 LEU A N 1
ATOM 639 C CA . LEU A 1 93 ? -13.438 7.940 26.373 1.00 63.94 93 LEU A CA 1
ATOM 640 C C . LEU A 1 93 ? -13.350 6.407 26.516 1.00 63.94 93 LEU A C 1
ATOM 642 O O . LEU A 1 93 ? -12.563 5.919 27.330 1.00 63.94 93 LEU A O 1
ATOM 646 N N . PRO A 1 94 ? -14.088 5.633 25.698 1.00 69.88 94 PRO A N 1
ATOM 647 C CA . PRO A 1 94 ? -13.923 4.185 25.648 1.00 69.88 94 PRO A CA 1
ATOM 648 C C . PRO A 1 94 ? -12.463 3.814 25.384 1.00 69.88 94 PRO A C 1
ATOM 650 O O . PRO A 1 94 ? -11.795 4.476 24.589 1.00 69.88 94 PRO A O 1
ATOM 653 N N . ALA A 1 95 ? -11.980 2.727 25.991 1.00 68.44 95 ALA A N 1
ATOM 654 C CA . ALA A 1 95 ? -10.585 2.297 25.868 1.00 68.44 95 ALA A CA 1
ATOM 655 C C . ALA A 1 95 ? -10.128 2.165 24.405 1.00 68.44 95 ALA A C 1
ATOM 657 O O . ALA A 1 95 ? -9.001 2.519 24.081 1.00 68.44 95 ALA A O 1
ATOM 658 N N . ALA A 1 96 ? -11.015 1.731 23.502 1.00 66.06 96 ALA A N 1
ATOM 659 C CA . ALA A 1 96 ? -10.745 1.725 22.067 1.00 66.06 96 ALA A CA 1
ATOM 660 C C . ALA A 1 96 ? -10.393 3.130 21.544 1.00 66.06 96 ALA A C 1
ATOM 662 O O . ALA A 1 96 ? -9.361 3.297 20.914 1.00 66.06 96 ALA A O 1
ATOM 663 N N . CYS A 1 97 ? -11.177 4.157 21.875 1.00 65.75 97 CYS A N 1
ATOM 664 C CA . CYS A 1 97 ? -10.913 5.541 21.479 1.00 65.75 97 CYS A CA 1
ATOM 665 C C . CYS A 1 97 ? -9.671 6.127 22.168 1.00 65.75 97 CYS A C 1
ATOM 667 O O . CYS A 1 97 ? -8.919 6.863 21.534 1.00 65.75 97 CYS A O 1
ATOM 669 N N . VAL A 1 98 ? -9.415 5.774 23.434 1.00 71.44 98 VAL A N 1
ATOM 670 C CA . VAL A 1 98 ? -8.171 6.158 24.129 1.00 71.44 98 VAL A CA 1
ATOM 671 C C . VAL A 1 98 ? -6.954 5.566 23.414 1.00 71.44 98 VAL A C 1
ATOM 673 O O . VAL A 1 98 ? -5.953 6.250 23.230 1.00 71.44 98 VAL A O 1
ATOM 676 N N . ARG A 1 99 ? -7.050 4.329 22.917 1.00 68.94 99 ARG A N 1
ATOM 677 C CA . ARG A 1 99 ? -5.979 3.658 22.160 1.00 68.94 99 ARG A CA 1
ATOM 678 C C . ARG A 1 99 ? -5.700 4.271 20.785 1.00 68.94 99 ARG A C 1
ATOM 680 O O . ARG A 1 99 ? -4.672 3.939 20.208 1.00 68.94 99 ARG A O 1
ATOM 687 N N . LEU A 1 100 ? -6.569 5.146 20.272 1.00 68.38 100 LEU A N 1
ATOM 688 C CA . LEU A 1 100 ? -6.305 5.933 19.062 1.00 68.38 100 LEU A CA 1
ATOM 689 C C . LEU A 1 100 ? -5.539 7.235 19.351 1.00 68.38 100 LEU A C 1
ATOM 691 O O . LEU A 1 100 ? -5.080 7.887 18.412 1.00 68.38 100 LEU A O 1
ATOM 695 N N . THR A 1 101 ? -5.407 7.649 20.614 1.00 65.12 101 THR A N 1
ATOM 696 C CA . THR A 1 101 ? -4.742 8.917 20.938 1.00 65.12 101 THR A CA 1
ATOM 697 C C . THR A 1 101 ? -3.269 8.879 20.529 1.00 65.12 101 THR A C 1
ATOM 699 O O . THR A 1 101 ? -2.563 7.905 20.767 1.00 65.12 101 THR A O 1
ATOM 702 N N . GLY A 1 102 ? -2.816 9.931 19.843 1.00 64.81 102 GLY A N 1
ATOM 703 C CA . GLY A 1 102 ? -1.439 10.033 19.348 1.00 64.81 102 GLY A CA 1
ATOM 704 C C . GLY A 1 102 ? -1.103 9.158 18.133 1.00 64.81 102 GLY A C 1
ATOM 705 O O . GLY A 1 102 ? -0.008 9.297 17.593 1.00 64.81 102 GLY A O 1
ATOM 706 N N . LEU A 1 103 ? -2.012 8.297 17.657 1.00 67.19 103 LEU A N 1
ATOM 707 C CA . LEU A 1 103 ? -1.764 7.503 16.453 1.00 67.19 103 LEU A CA 1
ATOM 708 C C . LEU A 1 103 ? -1.975 8.337 15.186 1.00 67.19 103 LEU A C 1
ATOM 710 O O . LEU A 1 103 ? -3.017 8.964 14.995 1.00 67.19 103 LEU A O 1
ATOM 714 N N . THR A 1 104 ? -1.006 8.286 14.276 1.00 62.94 104 THR A N 1
ATOM 715 C CA . THR A 1 104 ? -1.078 8.892 12.940 1.00 62.94 104 THR A CA 1
ATOM 716 C C . THR A 1 104 ? -0.570 7.910 11.883 1.00 62.94 104 THR A C 1
ATOM 718 O O . THR A 1 104 ? 0.131 6.942 12.195 1.00 62.94 104 THR A O 1
ATOM 721 N N . GLY A 1 105 ? -0.959 8.134 10.622 1.00 63.72 105 GLY A N 1
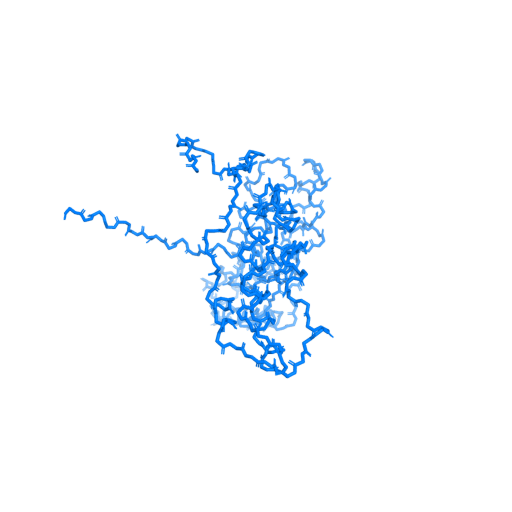ATOM 722 C CA . GLY A 1 105 ? -0.464 7.376 9.469 1.00 63.72 105 GLY A CA 1
ATOM 723 C C . GLY A 1 105 ? -0.585 5.858 9.638 1.00 63.72 105 GLY A C 1
ATOM 724 O O . GLY A 1 105 ? -1.650 5.344 9.977 1.00 63.72 105 GLY A O 1
ATOM 725 N N . ALA A 1 106 ? 0.531 5.157 9.427 1.00 59.94 106 ALA A N 1
ATOM 726 C CA . ALA A 1 106 ? 0.655 3.700 9.498 1.00 59.94 106 ALA A CA 1
ATOM 727 C C . ALA A 1 106 ? 0.095 3.095 10.792 1.00 59.94 106 ALA A C 1
ATOM 729 O O . ALA A 1 106 ? -0.643 2.114 10.758 1.00 59.94 106 ALA A O 1
ATOM 730 N N . ASN A 1 107 ? 0.415 3.709 11.935 1.00 62.31 107 ASN A N 1
ATOM 731 C CA . ASN A 1 107 ? 0.076 3.173 13.250 1.00 62.31 107 ASN A CA 1
ATOM 732 C C . ASN A 1 107 ? -1.434 3.180 13.500 1.00 62.31 107 ASN A C 1
ATOM 734 O O . ASN A 1 107 ? -1.958 2.268 14.136 1.00 62.31 107 ASN A O 1
ATOM 738 N N . LEU A 1 108 ? -2.145 4.174 12.956 1.00 67.69 108 LEU A N 1
ATOM 739 C CA . LEU A 1 108 ? -3.602 4.221 13.015 1.00 67.69 108 LEU A CA 1
ATOM 740 C C . LEU A 1 108 ? -4.225 3.117 12.151 1.00 67.69 108 LEU A C 1
ATOM 742 O O . LEU A 1 108 ? -5.137 2.428 12.599 1.00 67.69 108 LEU A O 1
ATOM 746 N N . VAL A 1 109 ? -3.716 2.919 10.933 1.00 63.91 109 VAL A N 1
ATOM 747 C CA . VAL A 1 109 ? -4.241 1.906 10.005 1.00 63.91 109 VAL A CA 1
ATOM 748 C C . VAL A 1 109 ? -4.027 0.490 10.551 1.00 63.91 109 VAL A C 1
ATOM 750 O O . VAL A 1 109 ? -4.962 -0.311 10.542 1.00 63.91 109 VAL A O 1
ATOM 753 N N . THR A 1 110 ? -2.847 0.213 11.116 1.00 65.00 110 THR A N 1
ATOM 754 C CA . THR A 1 110 ? -2.541 -1.059 11.790 1.00 65.00 110 THR A CA 1
ATOM 755 C C . THR A 1 110 ? -3.442 -1.293 13.004 1.00 65.00 110 THR A C 1
ATOM 757 O O . THR A 1 110 ? -3.966 -2.391 13.172 1.00 65.00 110 THR A O 1
ATOM 760 N N . ASN A 1 111 ? -3.677 -0.269 13.834 1.00 65.75 111 ASN A N 1
ATOM 761 C CA . ASN A 1 111 ? -4.544 -0.386 15.015 1.00 65.75 111 ASN A CA 1
ATOM 762 C C . ASN A 1 111 ? -6.006 -0.684 14.638 1.00 65.75 111 ASN A C 1
ATOM 764 O O . ASN A 1 111 ? -6.689 -1.430 15.335 1.00 65.75 111 ASN A O 1
ATOM 768 N N . LEU A 1 112 ? -6.462 -0.157 13.499 1.00 65.44 112 LEU A N 1
ATOM 769 C CA . LEU A 1 112 ? -7.805 -0.386 12.966 1.00 65.44 112 LEU A CA 1
ATOM 770 C C . LEU A 1 112 ? -7.949 -1.706 12.188 1.00 65.44 112 LEU A C 1
ATOM 772 O O . LEU A 1 112 ? -9.054 -2.021 11.750 1.00 65.44 112 LEU A O 1
ATOM 776 N N . GLY A 1 113 ? -6.866 -2.468 11.994 1.00 59.84 113 GLY A N 1
ATOM 777 C CA . GLY A 1 113 ? -6.895 -3.739 11.263 1.00 59.84 113 GLY A CA 1
ATOM 778 C C . GLY A 1 113 ? -7.294 -3.599 9.790 1.00 59.84 113 GLY A C 1
ATOM 779 O O . GLY A 1 113 ? -7.793 -4.550 9.192 1.00 59.84 113 GLY A O 1
ATOM 780 N N . ILE A 1 114 ? -7.114 -2.414 9.199 1.00 61.62 114 ILE A N 1
ATOM 781 C CA . ILE A 1 114 ? -7.451 -2.178 7.794 1.00 61.62 114 ILE A CA 1
ATOM 782 C C . ILE A 1 114 ? -6.339 -2.801 6.936 1.00 61.62 114 ILE A C 1
ATOM 784 O O . ILE A 1 114 ? -5.169 -2.462 7.136 1.00 61.62 114 ILE A O 1
ATOM 788 N N . PRO A 1 115 ? -6.660 -3.678 5.966 1.00 59.72 115 PRO A N 1
ATOM 789 C CA . PRO A 1 115 ? -5.652 -4.250 5.087 1.00 59.72 115 PRO A CA 1
ATOM 790 C C . PRO A 1 115 ? -5.028 -3.147 4.227 1.00 59.72 115 PRO A C 1
ATOM 792 O O . PRO A 1 115 ? -5.677 -2.555 3.363 1.00 59.72 115 PRO A O 1
ATOM 795 N N . LEU A 1 116 ? -3.750 -2.874 4.481 1.00 72.06 116 LEU A N 1
ATOM 796 C CA . LEU A 1 116 ? -2.917 -1.995 3.670 1.00 72.06 116 LEU A CA 1
ATOM 797 C C . LEU A 1 116 ? -2.711 -2.678 2.313 1.00 72.06 116 LEU A C 1
ATOM 799 O O . LEU A 1 116 ? -2.279 -3.828 2.256 1.00 72.06 116 LEU A O 1
ATOM 803 N N . LYS A 1 117 ? -3.051 -1.999 1.215 1.00 83.69 117 LYS A N 1
ATOM 804 C CA . LYS A 1 117 ? -2.835 -2.518 -0.139 1.00 83.69 117 LYS A CA 1
ATOM 805 C C . LYS A 1 117 ? -2.491 -1.376 -1.086 1.00 83.69 117 LYS A C 1
ATOM 807 O O . LYS A 1 117 ? -3.333 -0.520 -1.344 1.00 83.69 117 LYS A O 1
ATOM 812 N N . ALA A 1 118 ? -1.280 -1.397 -1.626 1.00 85.25 118 ALA A N 1
ATOM 813 C CA . ALA A 1 118 ? -0.845 -0.503 -2.692 1.00 85.25 118 ALA A CA 1
ATOM 814 C C . ALA A 1 118 ? -0.632 -1.336 -3.952 1.00 85.25 118 ALA A C 1
ATOM 816 O O . ALA A 1 118 ? 0.055 -2.350 -3.890 1.00 85.25 118 ALA A O 1
ATOM 817 N N . CYS A 1 119 ? -1.215 -0.940 -5.080 1.00 88.06 119 CYS A N 1
ATOM 818 C CA . CYS A 1 119 ? -1.057 -1.641 -6.355 1.00 88.06 119 CYS A CA 1
ATOM 819 C C . CYS A 1 119 ? -0.340 -0.754 -7.365 1.00 88.06 119 CYS A C 1
ATOM 821 O O . CYS A 1 119 ? -0.462 0.471 -7.301 1.00 88.06 119 CYS A O 1
ATOM 823 N N . VAL A 1 120 ? 0.385 -1.368 -8.299 1.00 87.69 120 VAL A N 1
ATOM 824 C CA . VAL A 1 120 ? 1.052 -0.623 -9.369 1.00 87.69 120 VAL A CA 1
ATOM 825 C C . VAL A 1 120 ? -0.002 0.116 -10.196 1.00 87.69 120 VAL A C 1
ATOM 827 O O . VAL A 1 120 ? -0.902 -0.496 -10.770 1.00 87.69 120 VAL A O 1
ATOM 830 N N . SER A 1 121 ? 0.101 1.443 -10.241 1.00 82.38 121 SER A N 1
ATOM 831 C CA . SER A 1 121 ? -0.784 2.313 -11.030 1.00 82.38 121 SER A CA 1
ATOM 832 C C . SER A 1 121 ? -0.062 3.049 -12.156 1.00 82.38 121 SER A C 1
ATOM 834 O O . SER A 1 121 ? -0.703 3.647 -13.016 1.00 82.38 121 SER A O 1
ATOM 836 N N . SER A 1 122 ? 1.268 3.052 -12.131 1.00 85.94 122 SER A N 1
ATOM 837 C CA . SER A 1 122 ? 2.117 3.764 -13.083 1.00 85.94 122 SER A CA 1
ATOM 838 C C . SER A 1 122 ? 3.485 3.105 -13.167 1.00 85.94 122 SER A C 1
ATOM 840 O O . SER A 1 122 ? 3.932 2.483 -12.206 1.00 85.94 122 SER A O 1
ATOM 842 N N . LEU A 1 123 ? 4.164 3.290 -14.295 1.00 87.62 123 LEU A N 1
ATOM 843 C CA . LEU A 1 123 ? 5.544 2.850 -14.459 1.00 87.62 123 LEU A CA 1
ATOM 844 C C . LEU A 1 123 ? 6.536 3.883 -13.903 1.00 87.62 123 LEU A C 1
ATOM 846 O O . LEU A 1 123 ? 6.247 5.084 -13.943 1.00 87.62 123 LEU A O 1
ATOM 850 N N . PRO A 1 124 ? 7.734 3.445 -13.478 1.00 88.31 124 PRO A N 1
ATOM 851 C CA . PRO A 1 124 ? 8.848 4.347 -13.219 1.00 88.31 124 PRO A CA 1
ATOM 852 C C . PRO A 1 124 ? 9.173 5.223 -14.442 1.00 88.31 124 PRO A C 1
ATOM 854 O O . PRO A 1 124 ? 9.019 4.758 -15.579 1.00 88.31 124 PRO A O 1
ATOM 857 N N . PRO A 1 125 ? 9.691 6.453 -14.253 1.00 88.00 125 PRO A N 1
ATOM 858 C CA . PRO A 1 125 ? 10.016 7.363 -15.356 1.00 88.00 125 PRO A CA 1
ATOM 859 C C . PRO A 1 125 ? 10.929 6.746 -16.421 1.00 88.00 125 PRO A C 1
ATOM 861 O O . PRO A 1 125 ? 10.701 6.938 -17.615 1.00 88.00 125 PRO A O 1
ATOM 864 N N . ALA A 1 126 ? 11.916 5.945 -16.003 1.00 89.50 126 ALA A N 1
ATOM 865 C CA . ALA A 1 126 ? 12.814 5.241 -16.917 1.00 89.50 126 ALA A CA 1
ATOM 866 C C . ALA A 1 126 ? 12.051 4.313 -17.879 1.00 89.50 126 ALA A C 1
ATOM 868 O O . ALA A 1 126 ? 12.323 4.312 -19.077 1.00 89.50 126 ALA A O 1
ATOM 869 N N . CYS A 1 127 ? 11.042 3.593 -17.386 1.00 92.31 127 CYS A N 1
ATOM 870 C CA . CYS A 1 127 ? 10.201 2.714 -18.193 1.00 92.31 127 CYS A CA 1
ATOM 871 C C . CYS A 1 127 ? 9.169 3.481 -19.023 1.00 92.31 127 CYS A C 1
ATOM 873 O O . CYS A 1 127 ? 8.980 3.174 -20.196 1.00 92.31 127 CYS A O 1
ATOM 875 N N . ALA A 1 128 ? 8.535 4.509 -18.453 1.00 91.81 128 ALA A N 1
ATOM 876 C CA . ALA A 1 128 ? 7.572 5.339 -19.177 1.00 91.81 128 ALA A CA 1
ATOM 877 C C . ALA A 1 128 ? 8.220 6.051 -20.380 1.00 91.81 128 ALA A C 1
ATOM 879 O O . ALA A 1 128 ? 7.601 6.174 -21.437 1.00 91.81 128 ALA A O 1
ATOM 880 N N . SER A 1 129 ? 9.488 6.460 -20.246 1.00 92.94 129 SER A N 1
ATOM 881 C CA . SER A 1 129 ? 10.234 7.147 -21.308 1.00 92.94 129 SER A CA 1
ATOM 882 C C . SER A 1 129 ? 10.488 6.287 -22.552 1.00 92.94 129 SER A C 1
ATOM 884 O O . SER A 1 129 ? 10.661 6.837 -23.640 1.00 92.94 129 SER A O 1
ATOM 886 N N . LEU A 1 130 ? 10.437 4.953 -22.426 1.00 92.94 130 LEU A N 1
ATOM 887 C CA . LEU A 1 130 ? 10.548 4.044 -23.569 1.00 92.94 130 LEU A CA 1
ATOM 888 C C . LEU A 1 130 ? 9.450 4.315 -24.600 1.00 92.94 130 LEU A C 1
ATOM 890 O O . LEU A 1 130 ? 9.711 4.208 -25.791 1.00 92.94 130 LEU A O 1
ATOM 894 N N . GLY A 1 131 ? 8.264 4.748 -24.159 1.00 93.06 131 GLY A N 1
ATOM 895 C CA . GLY A 1 131 ? 7.119 5.044 -25.021 1.00 93.06 131 GLY A CA 1
ATOM 896 C C . GLY A 1 131 ? 7.394 6.062 -26.132 1.00 93.06 131 GLY A C 1
ATOM 897 O O . GLY A 1 131 ? 6.723 6.032 -27.160 1.00 93.06 131 GLY A O 1
ATOM 898 N N . ALA A 1 132 ? 8.391 6.933 -25.947 1.00 93.75 132 ALA A N 1
ATOM 899 C CA . ALA A 1 132 ? 8.776 7.962 -26.911 1.00 93.75 132 ALA A CA 1
ATOM 900 C C . ALA A 1 132 ? 9.840 7.499 -27.926 1.00 93.75 132 ALA A C 1
ATOM 902 O O . ALA A 1 132 ? 10.211 8.259 -28.819 1.00 93.75 132 ALA A O 1
ATOM 903 N N . ILE A 1 133 ? 10.362 6.279 -27.788 1.00 93.69 133 ILE A N 1
ATOM 904 C CA . ILE A 1 133 ? 11.470 5.756 -28.592 1.00 93.69 133 ILE A CA 1
ATOM 905 C C . ILE A 1 133 ? 10.933 4.697 -29.557 1.00 93.69 133 ILE A C 1
ATOM 907 O O . ILE A 1 133 ? 10.018 3.942 -29.236 1.00 93.69 133 ILE A O 1
ATOM 911 N N . THR A 1 134 ? 11.505 4.636 -30.757 1.00 91.69 134 THR A N 1
ATOM 912 C CA . THR A 1 134 ? 11.203 3.599 -31.753 1.00 91.69 134 THR A CA 1
ATOM 913 C C . THR A 1 134 ? 12.495 2.941 -32.221 1.00 91.69 134 THR A C 1
ATOM 915 O O . THR A 1 134 ? 13.540 3.589 -32.311 1.00 91.69 134 THR A O 1
ATOM 918 N N . GLY A 1 135 ? 12.418 1.647 -32.513 1.00 90.12 135 GLY A N 1
ATOM 919 C CA . GLY A 1 135 ? 13.514 0.868 -33.066 1.00 90.12 135 GLY A CA 1
ATOM 920 C C . GLY A 1 135 ? 14.597 0.513 -32.048 1.00 90.12 135 GLY A C 1
ATOM 921 O O . GLY A 1 135 ? 14.386 0.484 -30.835 1.00 90.12 135 GLY A O 1
ATOM 922 N N . THR A 1 136 ? 15.802 0.252 -32.547 1.00 89.31 136 THR A N 1
ATOM 923 C CA . THR A 1 136 ? 16.926 -0.278 -31.756 1.00 89.31 136 THR A CA 1
ATOM 924 C C . THR A 1 136 ? 17.441 0.678 -30.678 1.00 89.31 136 THR A C 1
ATOM 926 O O . THR A 1 136 ? 18.097 0.232 -29.737 1.00 89.31 136 THR A O 1
ATOM 929 N N . GLY A 1 137 ? 17.079 1.966 -30.733 1.00 88.50 137 GLY A N 1
ATOM 930 C CA . GLY A 1 137 ? 17.350 2.932 -29.661 1.00 88.50 137 GLY A CA 1
ATOM 931 C C . GLY A 1 137 ? 16.745 2.533 -28.307 1.00 88.50 137 GLY A C 1
ATOM 932 O O . GLY A 1 137 ? 17.237 2.963 -27.264 1.00 88.50 137 GLY A O 1
ATOM 933 N N . LEU A 1 138 ? 15.728 1.663 -28.306 1.00 90.62 138 LEU A N 1
ATOM 934 C CA . LEU A 1 138 ? 15.145 1.085 -27.095 1.00 90.62 138 LEU A CA 1
ATOM 935 C C . LEU A 1 138 ? 16.155 0.238 -26.309 1.00 90.62 138 LEU A C 1
ATOM 937 O O . LEU A 1 138 ? 16.176 0.312 -25.082 1.00 90.62 138 LEU A O 1
ATOM 941 N N . ILE A 1 139 ? 17.030 -0.508 -26.997 1.00 91.81 139 ILE A N 1
ATOM 942 C CA . ILE A 1 139 ? 17.977 -1.451 -26.375 1.00 91.81 139 ILE A CA 1
ATOM 943 C C . ILE A 1 139 ? 18.894 -0.728 -25.382 1.00 91.81 139 ILE A C 1
ATOM 945 O O . ILE A 1 139 ? 19.120 -1.215 -24.278 1.00 91.81 139 ILE A O 1
ATOM 949 N N . ALA A 1 140 ? 19.348 0.479 -25.727 1.00 90.50 140 ALA A N 1
ATOM 950 C CA . ALA A 1 140 ? 20.205 1.289 -24.862 1.00 90.50 140 ALA A CA 1
ATOM 951 C C . ALA A 1 140 ? 19.492 1.807 -23.596 1.00 90.50 140 ALA A C 1
ATOM 953 O O . ALA A 1 140 ? 20.151 2.194 -22.632 1.00 90.50 140 ALA A O 1
ATOM 954 N N . LYS A 1 141 ? 18.154 1.847 -23.586 1.00 92.62 141 LYS A N 1
ATOM 955 C CA . LYS A 1 141 ? 17.347 2.360 -22.466 1.00 92.62 141 LYS A CA 1
ATOM 956 C C . LYS A 1 141 ? 16.730 1.261 -21.603 1.00 92.62 141 LYS A C 1
ATOM 958 O O . LYS A 1 141 ? 16.385 1.539 -20.454 1.00 92.62 141 LYS A O 1
ATOM 963 N N . LEU A 1 142 ? 16.644 0.027 -22.106 1.00 92.25 142 LEU A N 1
ATOM 964 C CA . LEU A 1 142 ? 16.131 -1.119 -21.349 1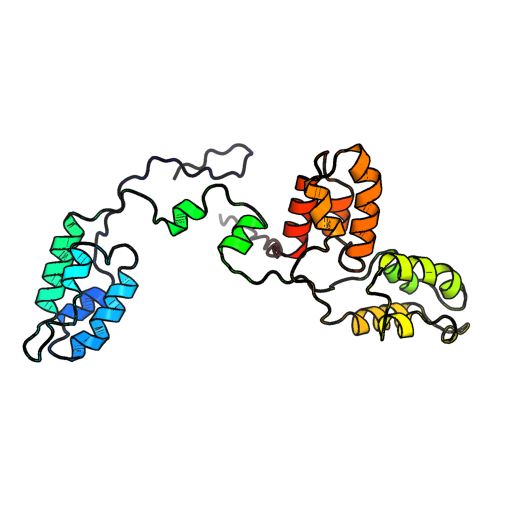.00 92.25 142 LEU A CA 1
ATOM 965 C C . LEU A 1 142 ? 16.809 -1.310 -19.980 1.00 92.25 142 LEU A C 1
ATOM 967 O O . LEU A 1 142 ? 16.070 -1.481 -19.010 1.00 92.25 142 LEU A O 1
ATOM 971 N N . PRO A 1 143 ? 18.152 -1.224 -19.835 1.00 93.31 143 PRO A N 1
ATOM 972 C CA . PRO A 1 143 ? 18.797 -1.457 -18.543 1.00 93.31 143 PRO A CA 1
ATOM 973 C C . PRO A 1 143 ? 18.305 -0.505 -17.451 1.00 93.31 143 PRO A C 1
ATOM 975 O O . PRO A 1 143 ? 18.028 -0.942 -16.342 1.00 93.31 143 PRO A O 1
ATOM 978 N N . ALA A 1 144 ? 18.099 0.775 -17.778 1.00 90.62 144 ALA A N 1
ATOM 979 C CA . ALA A 1 144 ? 17.598 1.758 -16.819 1.00 90.62 144 ALA A CA 1
ATOM 980 C C . ALA A 1 144 ? 16.168 1.437 -16.350 1.00 90.62 144 ALA A C 1
ATOM 982 O O . ALA A 1 144 ? 15.846 1.629 -15.180 1.00 90.62 144 ALA A O 1
ATOM 983 N N . CYS A 1 145 ? 15.314 0.920 -17.241 1.00 92.69 145 CYS A N 1
ATOM 984 C CA . CYS A 1 145 ? 13.976 0.464 -16.865 1.00 92.69 145 CYS A CA 1
ATOM 985 C C . CYS A 1 145 ? 14.030 -0.801 -15.993 1.00 92.69 145 CYS A C 1
ATOM 987 O O . CYS A 1 145 ? 13.341 -0.861 -14.978 1.00 92.69 145 CYS A O 1
ATOM 989 N N . VAL A 1 146 ? 14.883 -1.776 -16.329 1.00 92.50 146 VAL A N 1
ATOM 990 C CA . VAL A 1 146 ? 15.079 -2.990 -15.514 1.00 92.50 146 VAL A CA 1
ATOM 991 C C . VAL A 1 146 ? 15.558 -2.629 -14.107 1.00 92.50 146 VAL A C 1
ATOM 993 O O . VAL A 1 146 ? 14.985 -3.106 -13.130 1.00 92.50 146 VAL A O 1
ATOM 996 N N . THR A 1 147 ? 16.541 -1.733 -13.987 1.00 90.00 147 THR A N 1
ATOM 997 C CA . THR A 1 147 ? 17.017 -1.238 -12.688 1.00 90.00 147 THR A CA 1
ATOM 998 C C . THR A 1 147 ? 15.903 -0.552 -11.900 1.00 90.00 147 THR A C 1
ATOM 1000 O O . THR A 1 147 ? 15.734 -0.847 -10.722 1.00 90.00 147 THR A O 1
ATOM 1003 N N . ALA A 1 148 ? 15.106 0.306 -12.545 1.00 88.69 148 ALA A N 1
ATOM 1004 C CA . ALA A 1 148 ? 14.005 1.012 -11.889 1.00 88.69 148 ALA A CA 1
ATOM 1005 C C . ALA A 1 148 ? 12.840 0.095 -11.475 1.00 88.69 148 ALA A C 1
ATOM 1007 O O . ALA A 1 148 ? 12.076 0.434 -10.579 1.00 88.69 148 ALA A O 1
ATOM 1008 N N . LEU A 1 149 ? 12.670 -1.058 -12.125 1.00 90.19 149 LEU A N 1
ATOM 1009 C CA . LEU A 1 149 ? 11.689 -2.071 -11.727 1.00 90.19 149 LEU A CA 1
ATOM 1010 C C . LEU A 1 149 ? 12.205 -2.974 -10.602 1.00 90.19 149 LEU A C 1
ATOM 1012 O O . LEU A 1 149 ? 11.397 -3.597 -9.916 1.00 90.19 149 LEU A O 1
ATOM 1016 N N . GLY A 1 150 ? 13.522 -3.057 -10.406 1.00 89.31 150 GLY A N 1
ATOM 1017 C CA . GLY A 1 150 ? 14.135 -3.865 -9.359 1.00 89.31 150 GLY A CA 1
ATOM 1018 C C . GLY A 1 150 ? 13.713 -5.334 -9.443 1.00 89.31 150 GLY A C 1
ATOM 1019 O O . GLY A 1 150 ? 13.782 -5.970 -10.495 1.00 89.31 150 GLY A O 1
ATOM 1020 N N . THR A 1 151 ? 13.231 -5.885 -8.331 1.00 88.38 151 THR A N 1
ATOM 1021 C CA . THR A 1 151 ? 12.797 -7.293 -8.235 1.00 88.38 151 THR A CA 1
ATOM 1022 C C . THR A 1 151 ? 11.567 -7.621 -9.089 1.00 88.38 151 THR A C 1
ATOM 1024 O O . THR A 1 151 ? 11.317 -8.790 -9.391 1.00 88.38 151 THR A O 1
ATOM 1027 N N . TYR A 1 152 ? 10.824 -6.605 -9.533 1.00 90.69 152 TYR A N 1
ATOM 1028 C CA . TYR A 1 152 ? 9.641 -6.766 -10.378 1.00 90.69 152 TYR A CA 1
ATOM 1029 C C . TYR A 1 152 ? 9.989 -6.954 -11.859 1.00 90.69 152 TYR A C 1
ATOM 1031 O O . TYR A 1 152 ? 9.105 -7.264 -12.652 1.00 90.69 152 TYR A O 1
ATOM 1039 N N . ALA A 1 153 ? 11.263 -6.824 -12.247 1.00 90.81 153 ALA A N 1
ATOM 1040 C CA . ALA A 1 153 ? 11.745 -7.048 -13.611 1.00 90.81 153 ALA A CA 1
ATOM 1041 C C . ALA A 1 153 ? 11.869 -8.543 -13.983 1.00 90.81 153 ALA A C 1
ATOM 1043 O O . ALA A 1 153 ? 12.826 -8.953 -14.636 1.00 90.81 153 ALA A O 1
ATOM 1044 N N . THR A 1 154 ? 10.926 -9.380 -13.549 1.00 90.44 154 THR A N 1
ATOM 1045 C CA . THR A 1 154 ? 10.947 -10.841 -13.733 1.00 90.44 154 THR A CA 1
ATOM 1046 C C . THR A 1 154 ? 9.663 -11.339 -14.408 1.00 90.44 154 THR A C 1
ATOM 1048 O O . THR A 1 154 ? 8.713 -10.582 -14.615 1.00 90.44 154 THR A O 1
ATOM 1051 N N . GLY A 1 155 ? 9.628 -12.610 -14.823 1.00 91.50 155 GLY A N 1
ATOM 1052 C CA . GLY A 1 155 ? 8.442 -13.217 -15.442 1.00 91.50 155 GLY A CA 1
ATOM 1053 C C . GLY A 1 155 ? 7.970 -12.474 -16.699 1.00 91.50 155 GLY A C 1
ATOM 1054 O O . GLY A 1 155 ? 8.773 -12.166 -17.580 1.00 91.50 155 GLY A O 1
ATOM 1055 N N . ALA A 1 156 ? 6.672 -12.157 -16.767 1.00 91.25 156 ALA A N 1
ATOM 1056 C CA . ALA A 1 156 ? 6.072 -11.441 -17.898 1.00 91.25 156 ALA A CA 1
ATOM 1057 C C . ALA A 1 156 ? 6.713 -10.061 -18.144 1.00 91.25 156 ALA A C 1
ATOM 1059 O O . ALA A 1 156 ? 6.866 -9.650 -19.292 1.00 91.25 156 ALA A O 1
ATOM 1060 N N . VAL A 1 157 ? 7.166 -9.379 -17.085 1.00 92.81 157 VAL A N 1
ATOM 1061 C CA . VAL A 1 157 ? 7.864 -8.088 -17.189 1.00 92.81 157 VAL A CA 1
ATOM 1062 C C . VAL A 1 157 ? 9.211 -8.255 -17.900 1.00 92.81 157 VAL A C 1
ATOM 1064 O O . VAL A 1 157 ? 9.547 -7.462 -18.779 1.00 92.81 157 VAL A O 1
ATOM 1067 N N . ALA A 1 158 ? 9.961 -9.319 -17.589 1.00 93.12 158 ALA A N 1
ATOM 1068 C CA . ALA A 1 158 ? 11.216 -9.628 -18.279 1.00 93.12 158 ALA A CA 1
ATOM 1069 C C . ALA A 1 158 ? 10.990 -9.958 -19.762 1.00 93.12 158 ALA A C 1
ATOM 1071 O O . ALA A 1 158 ? 11.796 -9.580 -20.610 1.00 93.12 158 ALA A O 1
ATOM 1072 N N . THR A 1 159 ? 9.872 -10.611 -20.097 1.00 92.81 159 THR A N 1
ATOM 1073 C CA . THR A 1 159 ? 9.490 -10.865 -21.494 1.00 92.81 159 THR A CA 1
ATOM 1074 C C . THR A 1 159 ? 9.237 -9.563 -22.260 1.00 92.81 159 THR A C 1
ATOM 1076 O O . THR A 1 159 ? 9.701 -9.436 -23.395 1.00 92.81 159 THR A O 1
ATOM 1079 N N . CYS A 1 160 ? 8.579 -8.576 -21.637 1.00 93.12 160 CYS A N 1
ATOM 1080 C CA . CYS A 1 160 ? 8.369 -7.248 -22.229 1.00 93.12 160 CYS A CA 1
ATOM 1081 C C . CYS A 1 160 ? 9.684 -6.495 -22.498 1.00 93.12 160 CYS A C 1
ATOM 1083 O O . CYS A 1 160 ? 9.751 -5.686 -23.421 1.00 93.12 160 CYS A O 1
ATOM 1085 N N . LEU A 1 161 ? 10.721 -6.749 -21.694 1.00 93.62 161 LEU A N 1
ATOM 1086 C CA . LEU A 1 161 ? 12.019 -6.067 -21.754 1.00 93.62 161 LEU A CA 1
ATOM 1087 C C . LEU A 1 161 ? 13.097 -6.878 -22.482 1.00 93.62 161 LEU A C 1
ATOM 1089 O O . LEU A 1 161 ? 14.272 -6.525 -22.412 1.00 93.62 161 LEU A O 1
ATOM 1093 N N . ASN A 1 162 ? 12.733 -7.961 -23.171 1.00 93.81 162 ASN A N 1
ATOM 1094 C CA . ASN A 1 162 ? 13.709 -8.799 -23.852 1.00 93.81 162 ASN A CA 1
ATOM 1095 C C . ASN A 1 162 ? 14.271 -8.082 -25.100 1.00 93.81 162 ASN A C 1
ATOM 1097 O O . ASN A 1 162 ? 13.525 -7.883 -26.065 1.00 93.81 162 ASN A O 1
ATOM 1101 N N . PRO A 1 163 ? 15.577 -7.744 -25.140 1.00 91.00 163 PRO A N 1
ATOM 1102 C CA . PRO A 1 163 ? 16.176 -7.056 -26.282 1.00 91.00 163 PRO A CA 1
ATOM 1103 C C . PRO A 1 163 ? 16.104 -7.874 -27.580 1.00 91.00 163 PRO A C 1
ATOM 1105 O O . PRO A 1 163 ? 16.091 -7.282 -28.654 1.00 91.00 163 PRO A O 1
ATOM 1108 N N . ALA A 1 164 ? 15.997 -9.206 -27.505 1.00 90.50 164 ALA A N 1
ATOM 1109 C CA . ALA A 1 164 ? 15.861 -10.069 -28.681 1.00 90.50 164 ALA A CA 1
ATOM 1110 C C . ALA A 1 164 ? 14.538 -9.860 -29.445 1.00 90.50 164 ALA A C 1
ATOM 1112 O O . ALA A 1 164 ? 14.451 -10.200 -30.620 1.00 90.50 164 ALA A O 1
ATOM 1113 N N . ASN A 1 165 ? 13.524 -9.276 -28.797 1.00 87.69 165 ASN A N 1
ATOM 1114 C CA . ASN A 1 165 ? 12.228 -8.972 -29.409 1.00 87.69 165 ASN A CA 1
ATOM 1115 C C . ASN A 1 165 ? 12.180 -7.562 -30.027 1.00 87.69 165 ASN A C 1
ATOM 1117 O O . ASN A 1 165 ? 11.138 -7.146 -30.540 1.00 87.69 165 ASN A O 1
ATOM 1121 N N . ILE A 1 166 ? 13.279 -6.803 -29.953 1.00 90.19 166 ILE A N 1
ATOM 1122 C CA . ILE A 1 166 ? 13.342 -5.432 -30.458 1.00 90.19 166 ILE A CA 1
ATOM 1123 C C . ILE A 1 166 ? 13.867 -5.428 -31.889 1.00 90.19 166 ILE A C 1
ATOM 1125 O O . ILE A 1 166 ? 15.026 -5.729 -32.163 1.00 90.19 166 ILE A O 1
ATOM 1129 N N . LEU A 1 167 ? 12.993 -5.018 -32.798 1.00 90.69 167 LEU A N 1
ATOM 1130 C CA . LEU A 1 167 ? 13.266 -4.800 -34.209 1.00 90.69 167 LEU A CA 1
ATOM 1131 C C . LEU A 1 167 ? 13.384 -3.296 -34.485 1.00 90.69 167 LEU A C 1
ATOM 1133 O O . LEU A 1 167 ? 13.009 -2.457 -33.664 1.00 90.69 167 LEU A O 1
ATOM 1137 N N . SER A 1 168 ? 13.854 -2.932 -35.679 1.00 88.69 168 SER A N 1
ATOM 1138 C CA . SER A 1 168 ? 13.915 -1.533 -36.134 1.00 88.69 168 SER A CA 1
ATOM 1139 C C . SER A 1 168 ? 12.543 -0.848 -36.200 1.00 88.69 168 SER A C 1
ATOM 1141 O O . SER A 1 168 ? 12.474 0.377 -36.151 1.00 88.69 168 SER A O 1
ATOM 1143 N N . THR A 1 169 ? 11.459 -1.624 -36.261 1.00 90.31 169 THR A N 1
ATOM 1144 C CA . THR A 1 169 ? 10.066 -1.156 -36.312 1.00 90.31 169 THR A CA 1
ATOM 1145 C C . THR A 1 169 ? 9.346 -1.211 -34.964 1.00 90.31 169 THR A C 1
ATOM 1147 O O . THR A 1 169 ? 8.195 -0.787 -34.874 1.00 90.31 169 THR A O 1
ATOM 1150 N N . 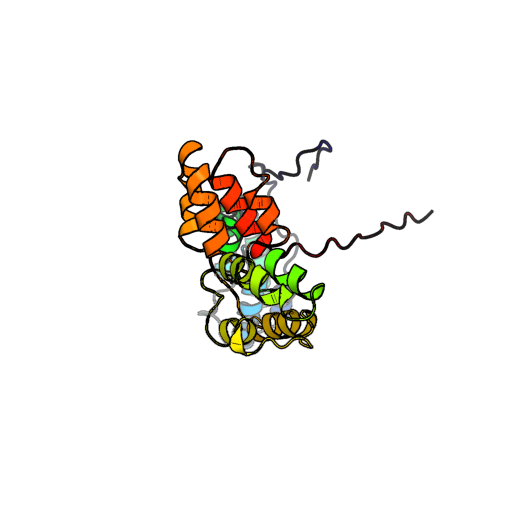THR A 1 170 ? 9.986 -1.721 -33.906 1.00 92.56 170 THR A N 1
ATOM 1151 C CA . THR A 1 170 ? 9.354 -1.834 -32.586 1.00 92.56 170 THR A CA 1
ATOM 1152 C C . THR A 1 170 ? 9.057 -0.449 -32.019 1.00 92.56 170 THR A C 1
ATOM 1154 O O . THR A 1 170 ? 9.962 0.369 -31.848 1.00 92.56 170 THR A O 1
ATOM 1157 N N . GLN A 1 171 ? 7.792 -0.189 -31.693 1.00 93.56 171 GLN A N 1
ATOM 1158 C CA . GLN A 1 171 ? 7.368 1.052 -31.051 1.00 93.56 171 GLN A CA 1
ATOM 1159 C C . GLN A 1 171 ? 7.474 0.900 -29.532 1.00 93.56 171 GLN A C 1
ATOM 1161 O O . GLN A 1 171 ? 6.911 -0.025 -28.954 1.00 93.56 171 GLN A O 1
ATOM 1166 N N . GLY A 1 172 ? 8.163 1.806 -28.845 1.00 92.75 172 GLY A N 1
ATOM 1167 C CA . GLY A 1 172 ? 8.348 1.686 -27.399 1.00 92.75 172 GLY A CA 1
ATOM 1168 C C . GLY A 1 172 ? 7.055 1.775 -26.582 1.00 92.75 172 GLY A C 1
ATOM 1169 O O . GLY A 1 172 ? 6.997 1.274 -25.461 1.00 92.75 172 GLY A O 1
ATOM 1170 N N . SER A 1 173 ? 5.985 2.342 -27.149 1.00 93.50 173 SER A N 1
ATOM 1171 C CA . SER A 1 173 ? 4.646 2.337 -26.547 1.00 93.50 173 SER A CA 1
ATOM 1172 C C . SER A 1 173 ? 4.121 0.914 -26.319 1.00 93.50 173 SER A C 1
ATOM 1174 O O . SER A 1 173 ? 3.491 0.669 -25.294 1.00 93.50 173 SER A O 1
ATOM 1176 N N . THR A 1 174 ? 4.430 -0.048 -27.201 1.00 94.31 174 THR A N 1
ATOM 1177 C CA . THR A 1 174 ? 3.988 -1.441 -27.036 1.00 94.31 174 THR A CA 1
ATOM 1178 C C . THR A 1 174 ? 4.706 -2.115 -25.872 1.00 94.31 174 THR A C 1
ATOM 1180 O O . THR A 1 174 ? 4.107 -2.935 -25.181 1.00 94.31 174 THR A O 1
ATOM 1183 N N . ILE A 1 175 ? 5.960 -1.732 -25.602 1.00 94.31 175 ILE A N 1
ATOM 1184 C CA . ILE A 1 175 ? 6.699 -2.170 -24.408 1.00 94.31 175 ILE A CA 1
ATOM 1185 C C . ILE A 1 175 ? 6.048 -1.584 -23.155 1.00 94.31 175 ILE A C 1
ATOM 1187 O O . ILE A 1 175 ? 5.779 -2.320 -22.210 1.00 94.31 175 ILE A O 1
ATOM 1191 N N . VAL A 1 176 ? 5.736 -0.284 -23.152 1.00 94.38 176 VAL A N 1
ATOM 1192 C CA . VAL A 1 176 ? 5.054 0.377 -22.025 1.00 94.38 176 VAL A CA 1
ATOM 1193 C C . VAL A 1 176 ? 3.705 -0.282 -21.721 1.00 94.38 176 VAL A C 1
ATOM 1195 O O . VAL A 1 176 ? 3.422 -0.571 -20.558 1.00 94.38 176 VAL A O 1
ATOM 1198 N N . THR A 1 177 ? 2.898 -0.577 -22.741 1.00 94.75 177 THR A N 1
ATOM 1199 C CA . THR A 1 177 ? 1.628 -1.296 -22.566 1.00 94.75 177 THR A CA 1
ATOM 1200 C C . THR A 1 177 ? 1.850 -2.707 -22.022 1.00 94.75 177 THR A C 1
ATOM 1202 O O . THR A 1 177 ? 1.207 -3.075 -21.044 1.00 94.75 177 THR A O 1
ATOM 1205 N N . CYS A 1 178 ? 2.811 -3.458 -22.571 1.00 94.81 178 CYS A N 1
ATOM 1206 C CA . CYS A 1 178 ? 3.172 -4.790 -22.074 1.00 94.81 178 CYS A CA 1
ATOM 1207 C C . CYS A 1 178 ? 3.551 -4.760 -20.585 1.00 94.81 178 CYS A C 1
ATOM 1209 O O . CYS A 1 178 ? 3.079 -5.587 -19.809 1.00 94.81 178 CYS A O 1
ATOM 1211 N N . LEU A 1 179 ? 4.356 -3.778 -20.163 1.00 94.31 179 LEU A N 1
ATOM 1212 C CA . LEU A 1 179 ? 4.754 -3.604 -18.764 1.00 94.31 179 LEU A CA 1
ATOM 1213 C C . LEU A 1 179 ? 3.558 -3.310 -17.854 1.00 94.31 179 LEU A C 1
ATOM 1215 O O . LEU A 1 179 ? 3.461 -3.881 -16.770 1.00 94.31 179 LEU A O 1
ATOM 1219 N N . LEU A 1 180 ? 2.650 -2.429 -18.281 1.00 92.56 180 LEU A N 1
ATOM 1220 C CA . LEU A 1 180 ? 1.441 -2.107 -17.520 1.00 92.56 180 LEU A CA 1
ATOM 1221 C C . LEU A 1 180 ? 0.524 -3.325 -17.371 1.00 92.56 180 LEU A C 1
ATOM 1223 O O . LEU A 1 180 ? -0.002 -3.553 -16.281 1.00 92.56 180 LEU A O 1
ATOM 1227 N N . ASP A 1 181 ? 0.371 -4.121 -18.428 1.00 94.00 181 ASP A N 1
ATOM 1228 C CA . ASP A 1 181 ? -0.416 -5.352 -18.385 1.00 94.00 181 ASP A CA 1
ATOM 1229 C C . ASP A 1 181 ? 0.246 -6.419 -17.505 1.00 94.00 181 ASP A C 1
ATOM 1231 O O . ASP A 1 181 ? -0.429 -7.044 -16.687 1.00 94.00 181 ASP A O 1
ATOM 1235 N N . ALA A 1 182 ? 1.568 -6.582 -17.597 1.00 93.19 182 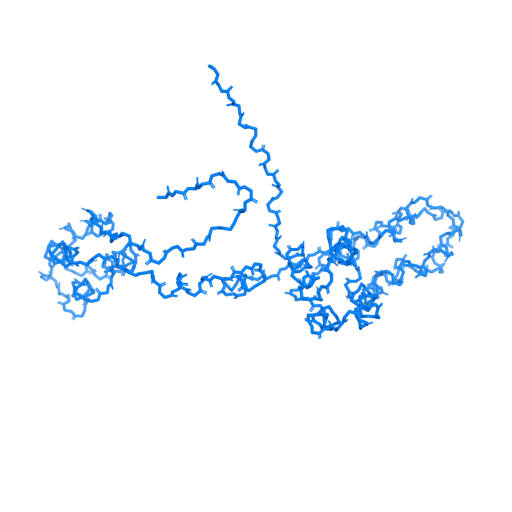ALA A N 1
ATOM 1236 C CA . ALA A 1 182 ? 2.327 -7.528 -16.779 1.00 93.19 182 ALA A CA 1
ATOM 1237 C C . ALA A 1 182 ? 2.328 -7.164 -15.283 1.00 93.19 182 ALA A C 1
ATOM 1239 O O . ALA A 1 182 ? 2.358 -8.051 -14.431 1.00 93.19 182 ALA A O 1
ATOM 1240 N N . LEU A 1 183 ? 2.278 -5.870 -14.952 1.00 91.62 183 LEU A N 1
ATOM 1241 C CA . LEU A 1 183 ? 2.226 -5.376 -13.571 1.00 91.62 183 LEU A CA 1
ATOM 1242 C C . LEU A 1 183 ? 0.793 -5.237 -13.037 1.00 91.62 183 LEU A C 1
ATOM 1244 O O . LEU A 1 183 ? 0.586 -4.875 -11.872 1.00 91.62 183 LEU A O 1
ATOM 1248 N N . LYS A 1 184 ? -0.218 -5.533 -13.856 1.00 89.69 184 LYS A N 1
ATOM 1249 C CA . LYS A 1 184 ? -1.618 -5.419 -13.463 1.00 89.69 184 LYS A CA 1
ATOM 1250 C C . LYS A 1 184 ? -1.929 -6.384 -12.320 1.00 89.69 184 LYS A C 1
ATOM 1252 O O . LYS A 1 184 ? -1.789 -7.594 -12.438 1.00 89.69 184 LYS A O 1
ATOM 1257 N N . GLY A 1 185 ? -2.398 -5.834 -11.202 1.00 84.81 185 GLY A N 1
ATOM 1258 C CA . GLY A 1 185 ? -2.731 -6.620 -10.011 1.00 84.81 185 GLY A CA 1
ATOM 1259 C C . GLY A 1 185 ? -1.537 -6.950 -9.110 1.00 84.81 185 GLY A C 1
ATOM 1260 O O . GLY A 1 185 ? -1.747 -7.549 -8.056 1.00 84.81 185 GLY A O 1
ATOM 1261 N N . VAL A 1 186 ? -0.322 -6.512 -9.459 1.00 89.44 186 VAL A N 1
ATOM 1262 C CA . VAL A 1 186 ? 0.826 -6.548 -8.547 1.00 89.44 186 VAL A CA 1
ATOM 1263 C C . VAL A 1 186 ? 0.602 -5.516 -7.448 1.00 89.44 186 VAL A C 1
ATOM 1265 O O . VAL A 1 186 ? 0.451 -4.320 -7.715 1.00 89.44 186 VAL A O 1
ATOM 1268 N N . CYS A 1 187 ? 0.556 -5.986 -6.204 1.00 90.06 187 CYS A N 1
ATOM 1269 C CA . CYS A 1 187 ? 0.298 -5.151 -5.043 1.00 90.06 187 CYS A CA 1
ATOM 1270 C C . CYS A 1 187 ? 1.188 -5.554 -3.868 1.00 90.06 187 CYS A C 1
ATOM 1272 O O . CYS A 1 187 ? 1.451 -6.737 -3.664 1.00 90.06 187 CYS A O 1
ATOM 1274 N N . ILE A 1 188 ? 1.582 -4.571 -3.067 1.00 88.25 188 ILE A N 1
ATOM 1275 C CA . ILE A 1 188 ? 2.254 -4.768 -1.784 1.00 88.25 188 ILE A CA 1
ATOM 1276 C C . ILE A 1 188 ? 1.290 -4.465 -0.640 1.00 88.25 188 ILE A C 1
ATOM 1278 O O . ILE A 1 188 ? 0.409 -3.608 -0.757 1.00 88.25 188 ILE A O 1
ATOM 1282 N N . THR A 1 189 ? 1.460 -5.174 0.471 1.00 84.75 189 THR A N 1
ATOM 1283 C CA . THR A 1 189 ? 0.698 -4.961 1.711 1.00 84.75 189 THR A CA 1
ATOM 1284 C C . THR A 1 189 ? 1.549 -4.378 2.834 1.00 84.75 189 THR A C 1
ATOM 1286 O O . THR A 1 189 ? 1.022 -3.865 3.817 1.00 84.75 189 THR A O 1
ATOM 1289 N N . THR A 1 190 ? 2.870 -4.411 2.673 1.00 84.19 190 THR A N 1
ATOM 1290 C CA . THR A 1 190 ? 3.851 -3.859 3.603 1.00 84.19 190 THR A CA 1
ATOM 1291 C C . THR A 1 190 ? 4.986 -3.205 2.825 1.00 84.19 190 THR A C 1
ATOM 1293 O O . THR A 1 190 ? 5.212 -3.508 1.652 1.00 84.19 190 THR A O 1
ATOM 1296 N N . LEU A 1 191 ? 5.705 -2.289 3.476 1.00 86.94 191 LEU A N 1
ATOM 1297 C CA . LEU A 1 191 ? 6.946 -1.765 2.915 1.00 86.94 191 LEU A CA 1
ATOM 1298 C C . LEU A 1 191 ? 8.010 -2.874 2.850 1.00 86.94 191 LEU A C 1
ATOM 1300 O O . LEU A 1 191 ? 8.084 -3.695 3.770 1.00 86.94 191 LEU A O 1
ATOM 1304 N N . PRO A 1 192 ? 8.861 -2.883 1.810 1.00 88.88 192 PRO A N 1
ATOM 1305 C CA . PRO A 1 192 ? 10.043 -3.735 1.778 1.00 88.88 192 PRO A CA 1
ATOM 1306 C C . PRO A 1 192 ? 10.969 -3.465 2.971 1.00 88.88 192 PRO A C 1
ATOM 1308 O O . PRO A 1 192 ? 11.069 -2.328 3.438 1.00 88.88 192 PRO A O 1
ATOM 1311 N N . ALA A 1 193 ? 11.709 -4.486 3.413 1.00 88.00 193 ALA A N 1
ATOM 1312 C CA . ALA A 1 193 ? 12.617 -4.386 4.562 1.00 88.00 193 ALA A CA 1
ATOM 1313 C C . ALA A 1 193 ? 13.659 -3.259 4.414 1.00 88.00 193 ALA A C 1
ATOM 1315 O O . ALA A 1 193 ? 13.951 -2.552 5.378 1.00 88.00 193 ALA A O 1
ATOM 1316 N N . ALA A 1 194 ? 14.161 -3.049 3.191 1.00 89.50 194 ALA A N 1
ATOM 1317 C CA . ALA A 1 194 ? 15.076 -1.953 2.866 1.00 89.50 194 ALA A CA 1
ATOM 1318 C C . ALA A 1 194 ? 14.469 -0.574 3.175 1.00 89.50 194 ALA A C 1
ATOM 1320 O O . ALA A 1 194 ? 15.162 0.312 3.655 1.00 89.50 194 ALA A O 1
ATOM 1321 N N . CYS A 1 195 ? 13.161 -0.406 2.971 1.00 89.88 195 CYS A N 1
ATOM 1322 C CA . CYS A 1 195 ? 12.468 0.838 3.277 1.00 89.88 195 CYS A CA 1
ATOM 1323 C C . CYS A 1 195 ? 12.144 0.975 4.759 1.00 89.88 195 CYS A C 1
ATOM 1325 O O . CYS A 1 195 ? 12.280 2.061 5.305 1.00 89.88 195 CYS A O 1
ATOM 1327 N N . THR A 1 196 ? 11.739 -0.098 5.443 1.00 88.56 196 THR A N 1
ATOM 1328 C CA . THR A 1 196 ? 11.459 -0.016 6.887 1.00 88.56 196 THR A CA 1
ATOM 1329 C C . THR A 1 196 ? 12.718 0.249 7.708 1.00 88.56 196 THR A C 1
ATOM 1331 O O . THR A 1 196 ? 12.625 0.884 8.753 1.00 88.56 196 THR A O 1
ATOM 1334 N N . LYS A 1 197 ? 13.889 -0.198 7.233 1.00 88.75 197 LYS A N 1
ATOM 1335 C CA . LYS A 1 197 ? 15.182 0.022 7.897 1.00 88.75 197 LYS A CA 1
ATOM 1336 C C . LYS A 1 197 ? 15.571 1.504 7.970 1.00 88.75 197 LYS A C 1
ATOM 1338 O O . LYS A 1 197 ? 16.152 1.913 8.975 1.00 88.75 197 LYS A O 1
ATOM 1343 N N . LEU A 1 198 ? 15.134 2.310 6.995 1.00 88.44 198 LEU A N 1
ATOM 1344 C CA . LEU A 1 198 ? 15.359 3.760 6.982 1.00 88.44 198 LEU A CA 1
ATOM 1345 C C . LEU A 1 198 ? 14.921 4.418 8.292 1.00 88.44 198 LEU A C 1
ATOM 1347 O O . LEU A 1 198 ? 15.573 5.346 8.748 1.00 88.44 198 LEU A O 1
ATOM 1351 N N . ALA A 1 199 ? 13.864 3.917 8.942 1.00 87.12 199 ALA A N 1
ATOM 1352 C CA . ALA A 1 199 ? 13.358 4.450 10.208 1.00 87.12 199 ALA A CA 1
ATOM 1353 C C . ALA A 1 199 ? 14.428 4.589 11.305 1.00 87.12 199 ALA A C 1
ATOM 1355 O O . ALA A 1 199 ? 14.340 5.490 12.138 1.00 87.12 199 ALA A O 1
ATOM 1356 N N . THR A 1 200 ? 15.423 3.703 11.301 1.00 86.69 200 THR A N 1
ATOM 1357 C CA . THR A 1 200 ? 16.488 3.637 12.311 1.00 86.69 200 THR A CA 1
ATOM 1358 C C . THR A 1 200 ? 17.839 4.140 11.811 1.00 86.69 200 THR A C 1
ATOM 1360 O O . THR A 1 200 ? 18.802 4.151 12.576 1.00 86.69 200 THR A O 1
ATOM 1363 N N . ASP A 1 201 ? 17.931 4.533 10.542 1.00 86.88 201 ASP A N 1
ATOM 1364 C CA . ASP A 1 201 ? 19.189 4.936 9.927 1.00 86.88 201 ASP A CA 1
ATOM 1365 C C . ASP A 1 201 ? 19.576 6.372 10.309 1.00 86.88 201 ASP A C 1
ATOM 1367 O O . ASP A 1 201 ? 18.755 7.292 10.375 1.00 86.88 201 ASP A O 1
ATOM 1371 N N . SER A 1 202 ? 20.873 6.570 10.537 1.00 84.19 202 SER A N 1
ATOM 1372 C CA . SER A 1 202 ? 21.470 7.899 10.685 1.00 84.19 202 SER A CA 1
ATOM 1373 C C . SER A 1 202 ? 21.516 8.646 9.347 1.00 84.19 202 SER A C 1
ATOM 1375 O O . SER A 1 202 ? 21.477 8.039 8.279 1.00 84.19 202 SER A O 1
ATOM 1377 N N . ALA A 1 203 ? 21.699 9.970 9.383 1.00 81.19 203 ALA A N 1
ATOM 1378 C CA . ALA A 1 203 ? 21.798 10.789 8.170 1.00 81.19 203 ALA A CA 1
ATOM 1379 C C . ALA A 1 203 ? 22.858 10.287 7.168 1.00 81.19 203 ALA A C 1
ATOM 1381 O O . ALA A 1 203 ? 22.648 10.372 5.962 1.00 81.19 203 ALA A O 1
ATOM 1382 N N . ALA A 1 204 ? 23.970 9.721 7.654 1.00 83.38 204 ALA A N 1
ATOM 1383 C CA . ALA A 1 204 ? 25.009 9.146 6.801 1.00 83.38 204 ALA A CA 1
ATOM 1384 C C . ALA A 1 204 ? 24.560 7.842 6.113 1.00 83.38 204 ALA A C 1
ATOM 1386 O O . ALA A 1 204 ? 24.870 7.631 4.944 1.00 83.38 204 ALA A O 1
ATOM 1387 N N . GLN A 1 205 ? 23.808 6.991 6.816 1.00 87.25 205 GLN A N 1
ATOM 1388 C CA . GLN A 1 205 ? 23.279 5.728 6.281 1.00 87.25 205 GLN A CA 1
ATOM 1389 C C . GLN A 1 205 ? 22.119 5.955 5.308 1.00 87.25 205 GLN A C 1
ATOM 1391 O O . GLN A 1 205 ? 21.963 5.210 4.348 1.00 87.25 205 GLN A O 1
ATOM 1396 N N . LEU A 1 206 ? 21.338 7.023 5.490 1.00 85.94 206 LEU A N 1
ATOM 1397 C CA . LEU A 1 206 ? 20.254 7.358 4.565 1.00 85.94 206 LEU A CA 1
ATOM 1398 C C . LEU A 1 206 ? 20.754 7.581 3.132 1.00 85.94 206 LEU A C 1
ATOM 1400 O O . LEU A 1 206 ? 20.063 7.216 2.186 1.00 85.94 206 LEU A O 1
ATOM 1404 N N . VAL A 1 207 ? 21.967 8.113 2.953 1.00 84.56 207 VAL A N 1
ATOM 1405 C CA . VAL A 1 207 ? 22.554 8.320 1.617 1.00 84.56 207 VAL A CA 1
ATOM 1406 C C . VAL A 1 207 ? 22.739 6.996 0.864 1.00 84.56 207 VAL A C 1
ATOM 1408 O O . VAL A 1 207 ? 22.583 6.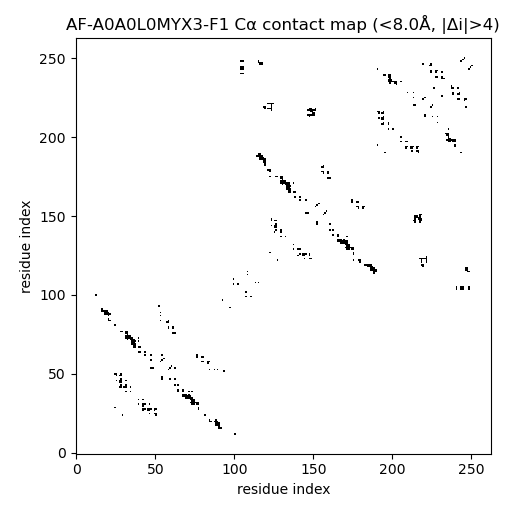965 -0.356 1.00 84.56 207 VAL A O 1
ATOM 1411 N N . THR A 1 208 ? 23.038 5.902 1.569 1.00 86.38 208 THR A N 1
ATOM 1412 C CA . THR A 1 208 ? 23.221 4.573 0.963 1.00 86.38 208 THR A CA 1
ATOM 1413 C C . THR A 1 208 ? 21.929 3.773 0.896 1.00 86.38 208 THR A C 1
ATOM 1415 O O . THR A 1 208 ? 21.706 3.042 -0.070 1.00 86.38 208 THR A O 1
ATOM 1418 N N . ASP A 1 209 ? 21.057 3.934 1.886 1.00 89.31 209 ASP A N 1
ATOM 1419 C CA . ASP A 1 209 ? 19.908 3.051 2.065 1.00 89.31 209 ASP A CA 1
ATOM 1420 C C . ASP A 1 209 ? 18.655 3.565 1.345 1.00 89.31 209 ASP A C 1
ATOM 1422 O O . ASP A 1 209 ? 17.801 2.764 0.958 1.00 89.31 209 ASP A O 1
ATOM 1426 N N . ILE A 1 210 ? 18.561 4.872 1.060 1.00 89.19 210 ILE A N 1
ATOM 1427 C CA . ILE A 1 210 ? 17.484 5.429 0.223 1.00 89.19 210 ILE A CA 1
ATOM 1428 C C . ILE A 1 210 ? 17.486 4.793 -1.180 1.00 89.19 210 ILE A C 1
ATOM 1430 O O . ILE A 1 210 ? 16.434 4.294 -1.583 1.00 89.19 210 ILE A O 1
ATOM 1434 N N . PRO A 1 211 ? 18.618 4.717 -1.913 1.00 88.62 211 PRO A N 1
ATOM 1435 C CA . PRO A 1 211 ? 18.674 4.002 -3.190 1.00 88.62 211 PRO A CA 1
ATOM 1436 C C . PRO A 1 211 ? 18.284 2.521 -3.091 1.00 88.62 211 PRO A C 1
ATOM 1438 O O . PRO A 1 211 ? 17.646 1.987 -3.996 1.00 88.62 211 PRO A O 1
ATOM 1441 N N . LEU A 1 212 ? 18.630 1.845 -1.990 1.00 88.69 212 LEU A N 1
ATOM 1442 C CA . LEU A 1 212 ? 18.234 0.449 -1.772 1.00 88.69 212 LEU A CA 1
ATOM 1443 C C . LEU A 1 212 ? 16.718 0.319 -1.576 1.00 88.69 212 LEU A C 1
ATOM 1445 O O . LEU A 1 212 ? 16.110 -0.615 -2.101 1.00 88.69 212 LEU A O 1
ATOM 1449 N N . CYS A 1 213 ? 16.098 1.257 -0.858 1.00 91.12 213 CYS A N 1
ATOM 1450 C CA . CYS A 1 213 ? 14.644 1.329 -0.738 1.00 91.12 213 CYS A CA 1
ATOM 1451 C C . CYS A 1 213 ? 13.970 1.642 -2.082 1.00 91.12 213 CYS A C 1
ATOM 1453 O O . CYS A 1 213 ? 12.975 1.000 -2.412 1.00 91.12 213 CYS A O 1
ATOM 1455 N N . ASP A 1 214 ? 14.523 2.562 -2.876 1.00 88.75 214 ASP A N 1
ATOM 1456 C CA . ASP A 1 214 ? 14.025 2.902 -4.216 1.00 88.75 214 ASP A CA 1
ATOM 1457 C C . ASP A 1 214 ? 13.980 1.662 -5.125 1.00 88.75 214 ASP A C 1
ATOM 1459 O O . ASP A 1 214 ? 12.925 1.295 -5.650 1.00 88.75 214 ASP A O 1
ATOM 1463 N N . VAL A 1 215 ? 15.089 0.919 -5.191 1.00 87.50 215 VAL A N 1
ATOM 1464 C CA . VAL A 1 215 ? 15.180 -0.342 -5.948 1.00 87.50 215 VAL A CA 1
ATOM 1465 C C . VAL A 1 215 ? 14.229 -1.411 -5.397 1.00 87.50 215 VAL A C 1
ATOM 1467 O O . VAL A 1 215 ? 13.615 -2.150 -6.168 1.00 87.50 215 VAL A O 1
ATOM 1470 N N . ALA A 1 216 ? 14.079 -1.508 -4.072 1.00 89.50 216 ALA A N 1
ATOM 1471 C CA . ALA A 1 216 ? 13.182 -2.481 -3.449 1.00 89.50 216 ALA A CA 1
ATOM 1472 C C . ALA A 1 216 ? 11.694 -2.156 -3.674 1.00 89.50 216 ALA A C 1
ATOM 1474 O O . ALA A 1 216 ? 10.867 -3.070 -3.745 1.00 89.50 216 ALA A O 1
ATOM 1475 N N . LEU A 1 217 ? 11.340 -0.873 -3.785 1.00 89.25 217 LEU A N 1
ATOM 1476 C CA . LEU A 1 217 ? 9.997 -0.428 -4.154 1.00 89.25 217 LEU A CA 1
ATOM 1477 C C . LEU A 1 217 ? 9.722 -0.638 -5.642 1.00 89.25 217 LEU A C 1
ATOM 1479 O O . LEU A 1 217 ? 8.579 -0.917 -6.002 1.00 89.25 217 LEU A O 1
ATOM 1483 N N . GLY A 1 218 ? 10.731 -0.511 -6.502 1.00 89.75 218 GLY A N 1
ATOM 1484 C CA . GLY A 1 218 ? 10.608 -0.717 -7.942 1.00 89.75 218 GLY A CA 1
ATOM 1485 C C . GLY A 1 218 ? 9.479 0.134 -8.555 1.00 89.75 218 GLY A C 1
ATOM 1486 O O . GLY A 1 218 ? 9.514 1.361 -8.470 1.00 89.75 218 GLY A O 1
ATOM 1487 N N . PRO A 1 219 ? 8.408 -0.466 -9.114 1.00 88.44 219 PRO A N 1
ATOM 1488 C CA . PRO A 1 219 ? 7.281 0.281 -9.678 1.00 88.44 219 PRO A CA 1
ATOM 1489 C C . PRO A 1 219 ? 6.502 1.118 -8.648 1.00 88.44 219 PRO A C 1
ATOM 1491 O O . PRO A 1 219 ? 5.782 2.041 -9.033 1.00 88.44 219 PRO A O 1
ATOM 1494 N N . PHE A 1 220 ? 6.637 0.830 -7.351 1.00 90.25 220 PHE A N 1
ATOM 1495 C CA . PHE A 1 220 ? 6.005 1.606 -6.282 1.00 90.25 220 PHE A CA 1
ATOM 1496 C C . PHE A 1 220 ? 6.781 2.880 -5.925 1.00 90.25 220 PHE A C 1
ATOM 1498 O O . PHE A 1 220 ? 6.210 3.768 -5.297 1.00 90.25 220 PHE A O 1
ATOM 1505 N N . ALA A 1 221 ? 8.036 3.022 -6.361 1.00 87.31 221 ALA A N 1
ATOM 1506 C CA . ALA A 1 221 ? 8.870 4.210 -6.159 1.00 87.31 221 ALA A CA 1
ATOM 1507 C C . ALA A 1 221 ? 8.560 5.333 -7.179 1.00 87.31 221 ALA A C 1
ATOM 1509 O O . ALA A 1 221 ? 9.429 6.067 -7.639 1.00 87.31 221 ALA A O 1
ATOM 1510 N N . ALA A 1 222 ? 7.290 5.488 -7.556 1.00 83.75 222 ALA A N 1
ATOM 1511 C CA . ALA A 1 222 ? 6.830 6.497 -8.508 1.00 83.75 222 ALA A CA 1
ATOM 1512 C C . ALA A 1 222 ? 5.859 7.497 -7.856 1.00 83.75 222 ALA A C 1
ATOM 1514 O O . ALA A 1 222 ? 5.295 7.262 -6.784 1.00 83.75 222 ALA A O 1
ATOM 1515 N N . GLY A 1 223 ? 5.644 8.641 -8.511 1.00 82.31 223 GLY A N 1
ATOM 1516 C CA . GLY A 1 223 ? 4.678 9.651 -8.069 1.00 82.31 223 GLY A CA 1
ATOM 1517 C C . GLY A 1 223 ? 4.971 10.185 -6.662 1.00 82.31 223 GLY A C 1
ATOM 1518 O O . GLY A 1 223 ? 6.086 10.610 -6.375 1.00 82.31 223 GLY A O 1
ATOM 1519 N N . ALA A 1 224 ? 3.969 10.157 -5.778 1.00 81.69 224 ALA A N 1
ATOM 1520 C CA . ALA A 1 224 ? 4.097 10.667 -4.411 1.00 81.69 224 ALA A CA 1
ATOM 1521 C C . ALA A 1 224 ? 5.143 9.906 -3.575 1.00 81.69 224 ALA A C 1
ATOM 1523 O O . ALA A 1 224 ? 5.806 10.511 -2.735 1.00 81.69 224 ALA A O 1
ATOM 1524 N N . ALA A 1 225 ? 5.344 8.608 -3.833 1.00 86.12 225 ALA A N 1
ATOM 1525 C CA . ALA A 1 225 ? 6.376 7.830 -3.152 1.00 86.12 225 ALA A CA 1
ATOM 1526 C C . ALA A 1 225 ? 7.793 8.284 -3.549 1.00 86.12 225 ALA A C 1
ATOM 1528 O O . ALA A 1 225 ? 8.657 8.392 -2.685 1.00 86.12 225 ALA A O 1
ATOM 1529 N N . ALA A 1 226 ? 8.013 8.657 -4.816 1.00 85.44 226 ALA A N 1
ATOM 1530 C CA . ALA A 1 226 ? 9.286 9.232 -5.266 1.00 85.44 226 ALA A CA 1
ATOM 1531 C C . ALA A 1 226 ? 9.575 10.585 -4.594 1.00 85.44 226 ALA A C 1
ATOM 1533 O O . ALA A 1 226 ? 10.713 10.898 -4.240 1.00 85.44 226 ALA A O 1
ATOM 1534 N N . THR A 1 227 ? 8.533 11.392 -4.368 1.00 86.88 227 THR A N 1
ATOM 1535 C CA . THR A 1 227 ? 8.655 12.636 -3.597 1.00 86.88 227 THR A CA 1
ATOM 1536 C C . THR A 1 227 ? 9.087 12.344 -2.159 1.00 86.88 227 THR A C 1
ATOM 1538 O O . THR A 1 227 ? 9.996 12.994 -1.658 1.00 86.88 227 THR A O 1
ATOM 1541 N N . CYS A 1 228 ? 8.542 11.303 -1.520 1.00 88.25 228 CYS A N 1
ATOM 1542 C CA . CYS A 1 228 ? 8.955 10.913 -0.168 1.00 88.25 228 CYS A CA 1
ATOM 1543 C C . CYS A 1 228 ? 10.445 10.571 -0.051 1.00 88.25 228 CYS A C 1
ATOM 1545 O O . CYS A 1 228 ? 11.042 10.865 0.979 1.00 88.25 228 CYS A O 1
ATOM 1547 N N . LEU A 1 229 ? 11.037 9.981 -1.092 1.00 86.62 229 LEU A N 1
ATOM 1548 C CA . LEU A 1 229 ? 12.460 9.622 -1.126 1.00 86.62 229 LEU A CA 1
ATOM 1549 C C . LEU A 1 229 ? 13.382 10.826 -1.388 1.00 86.62 229 LEU A C 1
ATOM 1551 O O . LEU A 1 229 ? 14.581 10.738 -1.147 1.00 86.62 229 LEU A O 1
ATOM 1555 N N . THR A 1 230 ? 12.840 11.943 -1.884 1.00 82.25 230 THR A N 1
ATOM 1556 C CA . THR A 1 230 ? 13.625 13.108 -2.333 1.00 82.25 230 THR A CA 1
ATOM 1557 C C . THR A 1 230 ? 13.442 14.350 -1.461 1.00 82.25 230 THR A C 1
ATOM 1559 O O . THR A 1 230 ? 14.366 15.153 -1.364 1.00 82.25 230 THR A O 1
ATOM 1562 N N . THR A 1 231 ? 12.284 14.534 -0.815 1.00 69.94 231 THR A N 1
ATOM 1563 C CA . THR A 1 231 ? 11.947 15.774 -0.083 1.00 69.94 231 THR A CA 1
ATOM 1564 C C . THR A 1 231 ? 11.916 15.642 1.438 1.00 69.94 231 THR A C 1
ATOM 1566 O O . THR A 1 231 ? 11.655 16.625 2.129 1.00 69.94 231 THR A O 1
ATOM 1569 N N . SER A 1 232 ? 12.115 14.450 1.993 1.00 64.12 232 SER A N 1
ATOM 1570 C CA . SER A 1 232 ? 12.078 14.233 3.443 1.00 64.12 232 SER A CA 1
ATOM 1571 C C . SER A 1 232 ? 13.255 14.919 4.142 1.00 64.12 232 SER A C 1
ATOM 1573 O O . SER A 1 232 ? 14.422 14.575 3.937 1.00 64.12 232 SER A O 1
ATOM 1575 N N . THR A 1 233 ? 12.951 15.878 5.003 1.00 55.19 233 THR A N 1
ATOM 1576 C CA . THR A 1 233 ? 13.932 16.648 5.764 1.00 55.19 233 THR A CA 1
ATOM 1577 C C . THR A 1 233 ? 14.442 15.856 6.973 1.00 55.19 233 THR A C 1
ATOM 1579 O O . THR A 1 233 ? 13.930 15.996 8.075 1.00 55.19 233 THR A O 1
ATOM 1582 N N . GLY A 1 234 ? 15.481 15.043 6.774 1.00 59.81 234 GLY A N 1
ATOM 1583 C CA . GLY A 1 234 ? 16.504 14.785 7.799 1.00 59.81 234 GLY A CA 1
ATOM 1584 C C . GLY A 1 234 ? 16.329 13.610 8.769 1.00 59.81 234 GLY A C 1
ATOM 1585 O O . GLY A 1 234 ? 17.324 13.238 9.386 1.00 59.81 234 GLY A O 1
ATOM 1586 N N . LEU A 1 235 ? 15.156 12.980 8.895 1.00 75.06 235 LEU A N 1
ATOM 1587 C CA . LEU A 1 235 ? 14.989 11.771 9.716 1.00 75.06 235 LEU A CA 1
ATOM 1588 C C . LEU A 1 235 ? 14.411 10.627 8.885 1.00 75.06 235 LEU A C 1
ATOM 1590 O O . LEU A 1 235 ? 13.395 10.775 8.208 1.00 75.06 235 LEU A O 1
ATOM 1594 N N . GLY A 1 236 ? 15.040 9.456 8.956 1.00 82.00 236 GLY A N 1
ATOM 1595 C CA . GLY A 1 236 ? 14.616 8.301 8.172 1.00 82.00 236 GLY A CA 1
ATOM 1596 C C . GLY A 1 236 ? 13.207 7.805 8.510 1.00 82.00 236 GLY A C 1
ATOM 1597 O O . GLY A 1 236 ? 12.485 7.326 7.637 1.00 82.00 236 GLY A O 1
ATOM 1598 N N . GLN A 1 237 ? 12.743 8.040 9.741 1.00 83.62 237 GLN A N 1
ATOM 1599 C CA . GLN A 1 237 ? 11.356 7.784 10.134 1.00 83.62 237 GLN A CA 1
ATOM 1600 C C . GLN A 1 237 ? 10.347 8.639 9.347 1.00 83.62 237 GLN A C 1
ATOM 1602 O O . GLN A 1 237 ? 9.254 8.158 9.043 1.00 83.62 237 GLN A O 1
ATOM 1607 N N . ASP A 1 238 ? 10.701 9.867 8.961 1.00 84.62 238 ASP A N 1
ATOM 1608 C CA . ASP A 1 238 ? 9.819 10.733 8.171 1.00 84.62 238 ASP A CA 1
ATOM 1609 C C . ASP A 1 238 ? 9.660 10.213 6.740 1.00 84.62 238 ASP A C 1
ATOM 1611 O O . ASP A 1 238 ? 8.556 10.261 6.189 1.00 84.62 238 ASP A O 1
ATOM 1615 N N . ILE A 1 239 ? 10.719 9.624 6.169 1.00 87.56 239 ILE A N 1
ATOM 1616 C CA . ILE A 1 239 ? 10.655 8.921 4.878 1.00 87.56 239 ILE A CA 1
ATOM 1617 C C . ILE A 1 239 ? 9.669 7.763 4.972 1.00 87.56 239 ILE A C 1
ATOM 1619 O O . ILE A 1 239 ? 8.736 7.676 4.173 1.00 87.56 239 ILE A O 1
ATOM 1623 N N . VAL A 1 240 ? 9.834 6.895 5.974 1.00 87.31 240 VAL A N 1
ATOM 1624 C CA . VAL A 1 240 ? 8.969 5.721 6.167 1.00 87.31 240 VAL A CA 1
ATOM 1625 C C . VAL A 1 240 ? 7.514 6.136 6.380 1.00 87.31 240 VAL A C 1
ATOM 1627 O O . VAL A 1 240 ? 6.605 5.544 5.788 1.00 87.31 240 VAL A O 1
ATOM 1630 N N . ASN A 1 241 ? 7.276 7.190 7.161 1.00 84.12 241 ASN A N 1
ATOM 1631 C CA . ASN A 1 241 ? 5.939 7.734 7.392 1.00 84.12 241 ASN A CA 1
ATOM 1632 C C . ASN A 1 241 ? 5.321 8.296 6.103 1.00 84.12 241 ASN A C 1
ATOM 1634 O O . ASN A 1 241 ? 4.142 8.043 5.822 1.00 84.12 241 ASN A O 1
ATOM 1638 N N . CYS A 1 242 ? 6.109 9.021 5.306 1.00 86.62 242 CYS A N 1
ATOM 1639 C CA . CYS A 1 242 ? 5.680 9.562 4.022 1.00 86.62 242 CYS A CA 1
ATOM 1640 C C . CYS A 1 242 ? 5.353 8.443 3.026 1.00 86.62 242 CYS A C 1
ATOM 1642 O O . CYS A 1 242 ? 4.278 8.467 2.424 1.00 86.62 242 CYS A O 1
ATOM 1644 N N . LEU A 1 243 ? 6.226 7.438 2.891 1.00 87.50 243 LEU A N 1
ATOM 1645 C CA . LEU A 1 243 ? 6.019 6.286 2.010 1.00 87.50 243 LEU A CA 1
ATOM 1646 C C . LEU A 1 243 ? 4.765 5.513 2.407 1.00 87.50 243 LEU A C 1
ATOM 1648 O O . LEU A 1 243 ? 3.911 5.236 1.567 1.00 87.50 243 LEU A O 1
ATOM 1652 N N . THR A 1 244 ? 4.610 5.225 3.700 1.00 84.81 244 THR A N 1
ATOM 1653 C CA . THR A 1 244 ? 3.446 4.482 4.193 1.00 84.81 244 THR A CA 1
ATOM 1654 C C . THR A 1 244 ? 2.148 5.251 3.939 1.00 84.81 244 THR A C 1
ATOM 1656 O O . THR A 1 244 ? 1.142 4.680 3.517 1.00 84.81 244 THR A O 1
ATOM 1659 N N . SER A 1 245 ? 2.173 6.571 4.128 1.00 82.38 245 SER A N 1
ATOM 1660 C CA . SER A 1 245 ? 1.014 7.420 3.847 1.00 82.38 245 SER A CA 1
ATOM 1661 C C . SER A 1 245 ? 0.719 7.504 2.349 1.00 82.38 245 SER A C 1
ATOM 1663 O O . SER A 1 245 ? -0.430 7.377 1.948 1.00 82.38 245 SER A O 1
ATOM 1665 N N . SER A 1 246 ? 1.737 7.668 1.507 1.00 84.25 246 SER A N 1
ATOM 1666 C CA . SER A 1 246 ? 1.558 7.836 0.061 1.00 84.25 246 SER A CA 1
ATOM 1667 C C . SER A 1 246 ? 1.118 6.555 -0.644 1.00 84.25 246 SER A C 1
ATOM 1669 O O . SER A 1 246 ? 0.377 6.627 -1.623 1.00 84.25 246 SER A O 1
ATOM 1671 N N . LEU A 1 247 ? 1.561 5.393 -0.156 1.00 85.81 247 LEU A N 1
ATOM 1672 C CA . LEU A 1 247 ? 1.282 4.101 -0.782 1.00 85.81 247 LEU A CA 1
ATOM 1673 C C . LEU A 1 247 ? -0.021 3.476 -0.288 1.00 85.81 247 LEU A C 1
ATOM 1675 O O . LEU A 1 247 ? -0.777 2.934 -1.091 1.00 85.81 247 LEU A O 1
ATOM 1679 N N . PHE A 1 248 ? -0.301 3.543 1.015 1.00 82.38 248 PHE A N 1
ATOM 1680 C CA . PHE A 1 248 ? -1.400 2.767 1.596 1.00 82.38 248 PHE A CA 1
ATOM 1681 C C . PHE A 1 248 ? -2.542 3.610 2.146 1.00 82.38 248 PHE A C 1
ATOM 1683 O O . PHE A 1 248 ? -3.684 3.146 2.200 1.00 82.38 248 PHE A O 1
ATOM 1690 N N . VAL A 1 249 ? -2.275 4.852 2.547 1.00 72.00 249 VAL A N 1
ATOM 1691 C CA . VAL A 1 249 ? -3.351 5.771 2.905 1.00 72.00 249 VAL A CA 1
ATOM 1692 C C . VAL A 1 249 ? -3.816 6.395 1.607 1.00 72.00 249 VAL A C 1
ATOM 1694 O O . VAL A 1 249 ? -3.296 7.416 1.172 1.00 72.00 249 VAL A O 1
ATOM 1697 N N . THR A 1 250 ? -4.800 5.754 0.971 1.00 54.88 250 THR A N 1
ATOM 1698 C CA . THR A 1 250 ? -5.532 6.332 -0.159 1.00 54.88 250 THR A CA 1
ATOM 1699 C C . THR A 1 250 ? -5.897 7.762 0.223 1.00 54.88 250 THR A C 1
ATOM 1701 O O . THR A 1 250 ? -6.825 7.990 1.006 1.00 54.88 250 THR A O 1
ATOM 1704 N N . THR A 1 251 ? -5.156 8.750 -0.284 1.00 44.09 251 THR A N 1
ATOM 1705 C CA . THR A 1 251 ? -5.639 10.117 -0.245 1.00 44.09 251 THR A CA 1
ATOM 1706 C C . THR A 1 251 ? -6.942 10.022 -1.004 1.00 44.09 251 THR A C 1
ATOM 1708 O O . THR A 1 251 ? -6.960 9.693 -2.192 1.00 44.09 251 THR A O 1
ATOM 1711 N N . ARG A 1 252 ? -8.072 10.209 -0.309 1.00 39.31 252 ARG A N 1
ATOM 1712 C CA . ARG A 1 252 ? -9.309 10.534 -1.003 1.00 39.31 252 ARG A CA 1
ATOM 1713 C C . ARG A 1 252 ? -8.903 11.663 -1.932 1.00 39.31 252 ARG A C 1
ATOM 1715 O O . ARG A 1 252 ? -8.547 12.738 -1.448 1.00 39.31 252 ARG A O 1
ATOM 1722 N N . LYS A 1 253 ? -8.848 11.365 -3.233 1.00 33.12 253 LYS A N 1
ATOM 1723 C CA . LYS A 1 253 ? -8.732 12.317 -4.334 1.00 33.12 253 LYS A CA 1
ATOM 1724 C C . LYS A 1 253 ? -9.448 13.562 -3.846 1.00 33.12 253 LYS A C 1
ATOM 1726 O O . LYS A 1 253 ? -10.635 13.430 -3.554 1.00 33.12 253 LYS A O 1
ATOM 1731 N N . ARG A 1 254 ? -8.727 14.666 -3.578 1.00 35.56 254 ARG A N 1
ATOM 1732 C CA . ARG A 1 254 ? -9.315 15.870 -2.970 1.00 35.56 254 ARG A CA 1
ATOM 1733 C C . ARG A 1 254 ? -10.579 16.172 -3.763 1.00 35.56 254 ARG A C 1
ATOM 1735 O O . ARG A 1 254 ? -10.490 16.696 -4.871 1.00 35.56 254 ARG A O 1
ATOM 1742 N N . VAL A 1 255 ? -11.743 15.809 -3.229 1.00 31.20 255 VAL A N 1
ATOM 1743 C CA . VAL A 1 255 ? -13.005 16.290 -3.754 1.00 31.20 255 VAL A CA 1
ATOM 1744 C C . VAL A 1 255 ? -12.934 17.748 -3.366 1.00 31.20 255 VAL A C 1
ATOM 1746 O O . VAL A 1 255 ? -13.119 18.101 -2.204 1.00 31.20 255 VAL A O 1
ATOM 1749 N N . HIS A 1 256 ? -12.514 18.581 -4.316 1.00 30.98 256 HIS A N 1
ATOM 1750 C CA . HIS A 1 256 ? -12.755 20.007 -4.264 1.00 30.98 256 HIS A CA 1
ATOM 1751 C C . HIS A 1 256 ? -14.273 20.150 -4.192 1.00 30.98 256 HIS A C 1
ATOM 1753 O O . HIS A 1 256 ? -14.958 20.248 -5.208 1.00 30.98 256 HIS A O 1
ATOM 1759 N N . VAL A 1 257 ? -14.809 20.107 -2.974 1.00 33.94 257 VAL A N 1
ATOM 1760 C CA . VAL A 1 257 ? -16.123 20.648 -2.682 1.00 33.94 257 VAL A CA 1
ATOM 1761 C C . VAL A 1 257 ? -15.955 22.137 -2.941 1.00 33.94 257 VAL A C 1
ATOM 1763 O O . VAL A 1 257 ? -15.488 22.887 -2.086 1.00 33.94 257 VAL A O 1
ATOM 1766 N N . ARG A 1 258 ? -16.245 22.561 -4.178 1.00 34.41 258 ARG A N 1
ATOM 1767 C CA . ARG A 1 258 ? -16.527 23.963 -4.464 1.00 34.41 258 ARG A CA 1
ATOM 1768 C C . ARG A 1 258 ? -17.711 24.316 -3.574 1.00 34.41 258 ARG A C 1
ATOM 1770 O O . ARG A 1 258 ? -18.849 23.996 -3.905 1.00 34.41 258 ARG A O 1
ATOM 1777 N N . LEU A 1 259 ? -17.432 24.953 -2.441 1.00 33.69 259 LEU A N 1
ATOM 1778 C CA . LEU A 1 259 ? -18.413 25.734 -1.705 1.00 33.69 259 LEU A CA 1
ATOM 1779 C C . LEU A 1 259 ? -18.908 26.812 -2.673 1.00 33.69 259 LEU A C 1
ATOM 1781 O O . LEU A 1 259 ? -18.289 27.865 -2.823 1.00 33.69 259 LEU A O 1
ATOM 1785 N N . ARG A 1 260 ? -20.004 26.526 -3.385 1.00 35.75 260 ARG A N 1
ATOM 1786 C CA . ARG A 1 260 ? -20.832 27.578 -3.967 1.00 35.75 260 ARG A CA 1
ATOM 1787 C C . ARG A 1 260 ? -21.361 28.374 -2.779 1.00 35.75 260 ARG A C 1
ATOM 1789 O O . ARG A 1 260 ? -22.265 27.921 -2.085 1.00 35.75 260 ARG A O 1
ATOM 1796 N N . ARG A 1 261 ? -20.754 29.533 -2.523 1.00 39.47 261 ARG A N 1
ATOM 1797 C CA . ARG A 1 261 ? -21.403 30.604 -1.769 1.00 39.47 261 ARG A CA 1
ATOM 1798 C C . ARG A 1 261 ? -22.639 31.001 -2.574 1.00 39.47 261 ARG A C 1
ATOM 1800 O O . ARG A 1 261 ? -22.503 31.610 -3.630 1.00 39.47 261 ARG A O 1
ATOM 1807 N N . GLY A 1 262 ? -23.804 30.547 -2.123 1.00 35.81 262 GLY A N 1
ATOM 1808 C CA . GLY A 1 262 ? -25.073 31.155 -2.493 1.00 35.81 262 GLY A CA 1
ATOM 1809 C C . GLY A 1 262 ? -25.160 32.504 -1.792 1.00 35.81 262 GLY A C 1
ATOM 1810 O O . GLY A 1 262 ? -24.947 32.575 -0.580 1.00 35.81 262 GLY A O 1
ATOM 1811 N N . ILE A 1 263 ? -25.366 33.541 -2.594 1.00 41.84 263 ILE A N 1
ATOM 1812 C CA . ILE A 1 263 ? -25.988 34.799 -2.187 1.00 41.84 263 ILE A CA 1
ATOM 1813 C C . ILE A 1 263 ? -27.492 34.557 -2.302 1.00 41.84 263 ILE A C 1
ATOM 1815 O O . ILE A 1 263 ? -27.870 33.889 -3.296 1.00 41.84 263 ILE A O 1
#

Solvent-accessible surface area (backbone atoms only — not comparable to full-atom values): 14986 Å² total; per-residue (Å²): 138,82,85,79,93,72,99,63,94,71,84,73,87,68,92,77,58,75,66,51,57,71,90,67,75,48,70,54,38,56,57,28,46,84,31,47,20,68,57,39,73,63,44,42,59,50,20,44,61,66,44,48,90,60,46,44,73,68,31,32,64,44,60,58,62,92,81,64,39,77,84,37,52,22,44,62,34,41,52,42,36,57,60,36,41,76,75,53,46,49,66,65,74,56,69,72,62,54,71,49,62,93,51,55,64,61,58,40,41,61,74,67,68,53,84,46,60,29,60,55,85,56,66,26,69,58,39,52,55,38,41,82,36,60,15,63,68,44,59,81,45,43,62,55,23,42,52,42,23,32,85,63,45,42,71,64,32,34,63,48,61,39,63,90,76,57,40,76,80,37,51,22,44,59,39,39,51,41,39,53,62,54,38,57,86,45,64,45,62,65,79,50,68,56,38,59,50,33,46,77,38,50,74,75,47,43,72,64,40,48,60,49,19,41,30,65,42,8,41,60,42,33,72,66,29,37,46,25,78,72,68,54,85,77,47,30,42,54,28,39,50,41,34,44,31,57,51,44,46,76,70,72,71,78,76,78,75,76,77,75,80,79,129

Sequence (263 aa):
MHCGSTTSNTCVPTTSVTPVCPKTLPAACSSLETSNGLNLLVTIPLCTVALGTFAVGDTAKCLITSGITFRSSGASIVTCLNNALRGNCITALPAACVRLTGLTGANLVTNLGIPLKACVSSLPPACASLGAITGTGLIAKLPACVTALGTYATGAVATCLNPANILSTTQGSTIVTCLLDALKGVCITTLPAACTKLATDSAAQLVTDIPLCDVALGPFAAGAAATCLTTSTGLGQDIVNCLTSSLFVTTRKRVHVRLRRGI

Secondary structure (DSSP, 8-state):
-----SS-------S----B--SS--HHHHGGGG-BGGGHHHHHHHHHHHHGGGSSHHHHHTT--TT--TT-BHHHHHHHHHHHHTT--B-S--HHHHTTTT--HHHHHHHTT----EE--S--HHHHGGGG-BGGGGTTTHHHHHHHHGGGSSTHHHHHT-GGG--TT-BHHHHHHHHHHHTTT-EESS--HHHHHGGG--HHHHHHHHHHHHHHHGGGSSTHHHHHHHH--S-HHHHHHHHHHHHHS--------------

pLDDT: mean 79.46, std 16.72, range [29.69, 94.81]